Protein AF-A0A7S1SDL9-F1 (afdb_monomer_lite)

InterPro domains:
  IPR036291 NAD(P)-binding domain superfamily [SSF51735] (26-177)

Foldseek 3Di:
DLFAFAQDDNVCSVVHLDDDDPDDLVVLLCVLQVVLLVVQVVQQVVLAAAEDEDEAACLQLVRDSALVRDDFPDPPDDPPGHGDHPTSRSVSRNSSVVSNLVSVCVQCQVPHPDSPPPPPRHGYHYHYDHDDAEGEPVCPVVPPPDGPPDDGNPCPHDYHYVVNVVVVSVVVNVDDPPNDDDPSPD

Structure (mmCIF, N/CA/C/O backbone):
data_AF-A0A7S1SDL9-F1
#
_entry.id   AF-A0A7S1SDL9-F1
#
loop_
_atom_site.group_PDB
_atom_site.id
_atom_site.type_symbol
_atom_site.label_atom_id
_atom_site.label_alt_id
_atom_site.label_comp_id
_atom_site.label_asym_id
_atom_site.label_entity_id
_atom_site.label_seq_id
_atom_site.pdbx_PDB_ins_code
_atom_site.Cartn_x
_atom_site.Cartn_y
_atom_site.Cartn_z
_atom_site.occupancy
_atom_site.B_iso_or_equiv
_atom_site.auth_seq_id
_atom_site.auth_comp_id
_atom_site.auth_asym_id
_atom_site.auth_atom_id
_atom_site.pdbx_PDB_model_num
ATOM 1 N N . SER A 1 1 ? 12.596 7.890 -7.707 1.00 41.75 1 SER A N 1
ATOM 2 C CA . SER A 1 1 ? 13.460 7.109 -8.601 1.00 41.75 1 SER A CA 1
ATOM 3 C C . SER A 1 1 ? 13.458 7.724 -9.996 1.00 41.75 1 SER A C 1
ATOM 5 O O . SER A 1 1 ? 12.383 7.951 -10.527 1.00 41.75 1 SER A O 1
ATOM 7 N N . ALA A 1 2 ? 14.626 7.981 -10.599 1.00 40.72 2 ALA A N 1
ATOM 8 C CA . ALA A 1 2 ? 14.760 8.431 -11.997 1.00 40.72 2 ALA A CA 1
ATOM 9 C C . ALA A 1 2 ? 14.636 7.285 -13.027 1.00 40.72 2 ALA A C 1
ATOM 11 O O . ALA A 1 2 ? 14.875 7.482 -14.215 1.00 40.72 2 ALA A O 1
ATOM 12 N N . PHE A 1 3 ? 14.304 6.074 -12.572 1.00 43.91 3 PHE A N 1
ATOM 13 C CA . PHE A 1 3 ? 14.165 4.901 -13.423 1.00 43.91 3 PHE A CA 1
ATOM 14 C C . PHE A 1 3 ? 12.685 4.651 -13.702 1.00 43.91 3 PHE A C 1
ATOM 16 O O . PHE A 1 3 ? 11.892 4.651 -12.756 1.00 43.91 3 PHE A O 1
ATOM 23 N N . PRO A 1 4 ? 12.290 4.432 -14.968 1.00 48.81 4 PRO A N 1
ATOM 24 C CA . PRO A 1 4 ? 10.910 4.100 -15.280 1.00 48.81 4 PRO A CA 1
ATOM 25 C C . PRO A 1 4 ? 10.552 2.746 -14.646 1.00 48.81 4 PRO A C 1
ATOM 27 O O . PRO A 1 4 ? 11.447 1.985 -14.259 1.00 48.81 4 PRO A O 1
ATOM 30 N N . PRO A 1 5 ? 9.258 2.417 -14.503 1.00 52.16 5 PRO A N 1
ATOM 31 C CA . PRO A 1 5 ? 8.843 1.091 -14.060 1.00 52.16 5 PRO A CA 1
ATOM 32 C C . PRO A 1 5 ? 9.561 -0.019 -14.852 1.00 52.16 5 PRO A C 1
ATOM 34 O O . PRO A 1 5 ? 9.813 0.157 -16.046 1.00 52.16 5 PRO A O 1
ATOM 37 N N . PRO A 1 6 ? 9.894 -1.155 -14.219 1.00 49.78 6 PRO A N 1
ATOM 38 C CA . PRO A 1 6 ? 10.458 -2.326 -14.887 1.00 49.78 6 PRO A CA 1
ATOM 39 C C . PRO A 1 6 ? 9.760 -2.635 -16.202 1.00 49.78 6 PRO A C 1
ATOM 41 O O . PRO A 1 6 ? 8.538 -2.707 -16.245 1.00 49.78 6 PRO A O 1
ATOM 44 N N . GLY A 1 7 ? 10.529 -2.823 -17.272 1.00 49.16 7 GLY A N 1
ATOM 45 C CA . GLY A 1 7 ? 9.994 -3.160 -18.596 1.00 49.16 7 GLY A CA 1
ATOM 46 C C . GLY A 1 7 ? 9.444 -1.997 -19.410 1.00 49.16 7 GLY A C 1
ATOM 47 O O . GLY A 1 7 ? 9.058 -2.209 -20.557 1.00 49.16 7 GLY A O 1
ATOM 48 N N . VAL A 1 8 ? 9.488 -0.779 -18.874 1.00 50.47 8 VAL A N 1
ATOM 49 C CA . VAL A 1 8 ? 9.341 0.453 -19.648 1.00 50.47 8 VAL A CA 1
ATOM 50 C C . VAL A 1 8 ? 10.734 0.919 -20.081 1.00 50.47 8 VAL A C 1
ATOM 52 O O . VAL A 1 8 ? 11.680 0.905 -19.293 1.00 50.47 8 VAL A O 1
ATOM 55 N N . ASP A 1 9 ? 10.881 1.297 -21.351 1.00 51.22 9 ASP A N 1
ATOM 56 C CA . ASP A 1 9 ? 12.149 1.793 -21.892 1.00 51.22 9 ASP A CA 1
ATOM 57 C C . ASP A 1 9 ? 12.617 3.046 -21.111 1.00 51.22 9 ASP A C 1
ATOM 59 O O . ASP A 1 9 ? 11.834 3.981 -20.942 1.00 51.22 9 ASP A O 1
ATOM 63 N N . PRO A 1 10 ? 13.876 3.117 -20.635 1.00 52.56 10 PRO A N 1
ATOM 64 C CA . PRO A 1 10 ? 14.464 4.322 -20.039 1.00 52.56 10 PRO A CA 1
ATOM 65 C C . PRO A 1 10 ? 14.285 5.603 -20.859 1.00 52.56 10 PRO A C 1
ATOM 67 O O . PRO A 1 10 ? 14.156 6.672 -20.270 1.00 52.56 10 PRO A O 1
ATOM 70 N N . ALA A 1 11 ? 14.211 5.529 -22.189 1.00 53.81 11 ALA A N 1
ATOM 71 C CA . ALA A 1 11 ? 13.911 6.677 -23.046 1.00 53.81 11 ALA A CA 1
ATOM 72 C C . ALA A 1 11 ? 12.494 7.245 -22.825 1.00 53.81 11 ALA A C 1
ATOM 74 O O . ALA A 1 11 ? 12.246 8.409 -23.118 1.00 53.81 11 ALA A O 1
ATOM 75 N N . TRP A 1 12 ? 11.578 6.450 -22.268 1.00 50.69 12 TRP A N 1
ATOM 76 C CA . TRP A 1 12 ? 10.222 6.863 -21.901 1.00 50.69 12 TRP A CA 1
ATOM 77 C C . TRP A 1 12 ? 10.176 7.455 -20.491 1.00 50.69 12 TRP A C 1
ATOM 79 O O . TRP A 1 12 ? 9.135 7.940 -20.073 1.00 50.69 12 TRP A O 1
ATOM 89 N N . SER A 1 13 ? 11.277 7.429 -19.731 1.00 47.53 13 SER A N 1
ATOM 90 C CA . SER A 1 13 ? 11.313 7.925 -18.347 1.00 47.53 13 SER A CA 1
ATOM 91 C C . SER A 1 13 ? 11.196 9.448 -18.238 1.00 47.53 13 SER A C 1
ATOM 93 O O . SER A 1 13 ? 10.642 9.943 -17.259 1.00 47.53 13 SER A O 1
ATOM 95 N N . SER A 1 14 ? 11.627 10.197 -19.261 1.00 45.31 14 SER A N 1
ATOM 96 C CA . SER A 1 14 ? 11.378 11.643 -19.366 1.00 45.31 14 SER A CA 1
ATOM 97 C C . SER A 1 14 ? 9.926 11.983 -19.733 1.00 45.31 14 SER A C 1
ATOM 99 O O . SER A 1 14 ? 9.515 13.126 -19.568 1.00 45.31 14 SER A O 1
ATOM 101 N N . GLU A 1 15 ? 9.149 10.995 -20.192 1.00 51.34 15 GLU A N 1
ATOM 102 C CA . GLU A 1 15 ? 7.716 11.070 -20.518 1.00 51.34 15 GLU A CA 1
ATOM 103 C C . GLU A 1 15 ? 6.918 9.994 -19.755 1.00 51.34 15 GLU A C 1
ATOM 105 O O . GLU A 1 15 ? 5.941 9.443 -20.268 1.00 51.34 15 GLU A O 1
ATOM 110 N N . ALA A 1 16 ? 7.375 9.617 -18.554 1.00 49.88 16 ALA A N 1
ATOM 111 C CA . ALA A 1 16 ? 6.903 8.402 -17.900 1.00 49.88 16 ALA A CA 1
ATOM 112 C C . ALA A 1 16 ? 5.376 8.425 -17.720 1.00 49.88 16 ALA A C 1
ATOM 114 O O . ALA A 1 16 ? 4.835 9.312 -17.062 1.00 49.88 16 ALA A O 1
ATOM 115 N N . LEU A 1 17 ? 4.684 7.406 -18.253 1.00 47.09 17 LEU A N 1
ATOM 116 C CA . LEU A 1 17 ? 3.241 7.201 -18.036 1.00 47.09 17 LEU A CA 1
ATOM 117 C C . LEU A 1 17 ? 2.884 7.054 -16.543 1.00 47.09 17 LEU A C 1
ATOM 119 O O . LEU A 1 17 ? 1.721 7.196 -16.166 1.00 47.09 17 LEU A O 1
ATOM 123 N N . ILE A 1 18 ? 3.879 6.737 -15.708 1.00 48.12 18 ILE A N 1
ATOM 124 C CA . ILE A 1 18 ? 3.762 6.440 -14.282 1.00 48.12 18 ILE A CA 1
ATOM 125 C C . ILE A 1 18 ? 4.683 7.406 -13.531 1.00 48.12 18 ILE A C 1
ATOM 127 O O . ILE A 1 18 ? 5.861 7.527 -13.864 1.00 48.12 18 ILE A O 1
ATOM 131 N N . GLY A 1 19 ? 4.139 8.101 -12.528 1.00 50.59 19 GLY A N 1
ATOM 132 C CA . GLY A 1 19 ? 4.857 9.129 -11.773 1.00 50.59 19 GLY A CA 1
ATOM 133 C C . GLY A 1 19 ? 6.158 8.614 -11.151 1.00 50.59 19 GLY A C 1
ATOM 134 O O . GLY A 1 19 ? 6.192 7.541 -10.552 1.00 50.59 19 GLY A O 1
ATOM 135 N N . LEU A 1 20 ? 7.223 9.405 -11.287 1.00 57.59 20 LEU A N 1
ATOM 136 C CA . LEU A 1 20 ? 8.552 9.111 -10.757 1.00 57.59 20 LEU A CA 1
ATOM 137 C C . LEU A 1 20 ? 8.839 9.956 -9.520 1.00 57.59 20 LEU A C 1
ATOM 139 O O . LEU A 1 20 ? 8.662 11.175 -9.539 1.00 57.59 20 LEU A O 1
ATOM 143 N N . GLU A 1 21 ? 9.319 9.324 -8.452 1.00 62.69 21 GLU A N 1
ATOM 144 C CA . GLU A 1 21 ? 9.653 10.044 -7.220 1.00 62.69 21 GLU A CA 1
ATOM 145 C C . GLU A 1 21 ? 10.897 10.918 -7.423 1.00 62.69 21 GLU A C 1
ATOM 147 O O . GLU A 1 21 ? 11.919 10.446 -7.925 1.00 62.69 21 GLU A O 1
ATOM 152 N N . GLN A 1 22 ? 10.829 12.178 -7.001 1.00 64.62 22 GLN A N 1
ATOM 153 C CA . GLN A 1 22 ? 11.887 13.171 -7.237 1.00 64.62 22 GLN A CA 1
ATOM 154 C C . GLN A 1 22 ? 12.762 13.441 -6.001 1.00 64.62 22 GLN A C 1
ATOM 156 O O . GLN A 1 22 ? 13.733 14.187 -6.082 1.00 64.62 22 GLN A O 1
ATOM 161 N N . VAL A 1 23 ? 12.427 12.839 -4.857 1.00 76.75 23 VAL A N 1
ATOM 162 C CA . VAL A 1 23 ? 13.112 13.039 -3.571 1.00 76.75 23 VAL A CA 1
ATOM 163 C C . VAL A 1 23 ? 14.124 11.917 -3.272 1.00 76.75 23 VAL A C 1
ATOM 165 O O . VAL A 1 23 ? 13.939 10.786 -3.736 1.00 76.75 23 VAL A O 1
ATOM 168 N N . PRO A 1 24 ? 15.196 12.185 -2.498 1.00 85.94 24 PRO A N 1
ATOM 169 C CA . PRO A 1 24 ? 16.129 11.161 -2.027 1.00 85.94 24 PRO A CA 1
ATOM 170 C C . PRO A 1 24 ? 15.434 10.038 -1.244 1.00 85.94 24 PRO A C 1
ATOM 172 O O . PRO A 1 24 ? 14.518 10.282 -0.465 1.00 85.94 24 PRO A O 1
ATOM 175 N N . GLY A 1 25 ? 15.915 8.799 -1.384 1.00 84.88 25 GLY A N 1
ATOM 176 C CA . GLY A 1 25 ? 15.231 7.619 -0.836 1.00 84.88 25 GLY A CA 1
ATOM 177 C C . GLY A 1 25 ? 15.003 7.639 0.683 1.00 84.88 25 GLY A C 1
ATOM 178 O O . GLY A 1 25 ? 13.913 7.316 1.146 1.00 84.88 25 GLY A O 1
ATOM 179 N N . LEU A 1 26 ? 15.988 8.068 1.479 1.00 89.94 26 LEU A N 1
ATOM 180 C CA . LEU A 1 26 ? 15.809 8.159 2.936 1.00 89.94 26 LEU A CA 1
ATOM 181 C C . LEU A 1 26 ? 14.815 9.263 3.337 1.00 89.94 26 LEU A C 1
ATOM 183 O O . LEU A 1 26 ? 14.077 9.110 4.310 1.00 89.94 26 LEU A O 1
ATOM 187 N N . GLU A 1 27 ? 14.790 10.364 2.587 1.00 90.44 27 GLU A N 1
ATOM 188 C CA . GLU A 1 27 ? 13.850 11.464 2.803 1.00 90.44 27 GLU A CA 1
ATOM 189 C C . GLU A 1 27 ? 12.424 11.026 2.472 1.00 90.44 27 GLU A C 1
ATOM 191 O O . GLU A 1 27 ? 11.541 11.162 3.315 1.00 90.44 27 GLU A O 1
ATOM 196 N N . LEU A 1 28 ? 12.236 10.371 1.327 1.00 89.31 28 LEU A N 1
ATOM 197 C CA . LEU A 1 28 ? 10.983 9.731 0.940 1.00 89.31 28 LEU A CA 1
ATOM 198 C C . LEU A 1 28 ? 10.473 8.755 2.008 1.00 89.31 28 LEU A C 1
ATOM 200 O O . LEU A 1 28 ? 9.307 8.819 2.396 1.00 89.31 28 LEU A O 1
ATOM 204 N N . LEU A 1 29 ? 11.338 7.850 2.489 1.00 91.50 29 LEU A N 1
ATOM 205 C CA . LEU A 1 29 ? 10.976 6.885 3.530 1.00 91.50 29 LEU A CA 1
ATOM 206 C C . LEU A 1 29 ? 10.459 7.612 4.772 1.00 91.50 29 LEU A C 1
ATOM 208 O O . LEU A 1 29 ? 9.408 7.257 5.304 1.00 91.50 29 LEU A O 1
ATOM 212 N N . ARG A 1 30 ? 11.186 8.644 5.217 1.00 94.50 30 ARG A N 1
ATOM 213 C CA . ARG A 1 30 ? 10.816 9.454 6.379 1.00 94.50 30 ARG A CA 1
ATOM 214 C C . ARG A 1 30 ? 9.461 10.129 6.176 1.00 94.50 30 ARG A C 1
ATOM 216 O O . ARG A 1 30 ? 8.620 10.059 7.067 1.00 94.50 30 ARG A O 1
ATOM 223 N N . GLU A 1 31 ? 9.249 10.783 5.041 1.00 92.94 31 GLU A N 1
ATOM 224 C CA . GLU A 1 31 ? 8.021 11.530 4.755 1.00 92.94 31 GLU A CA 1
ATOM 225 C C . GLU A 1 31 ? 6.802 10.616 4.660 1.00 92.94 31 GLU A C 1
ATOM 227 O O . GLU A 1 31 ? 5.817 10.827 5.375 1.00 92.94 31 GLU A O 1
ATOM 232 N N . ASN A 1 32 ? 6.896 9.560 3.849 1.00 93.19 32 ASN A N 1
ATOM 233 C CA . ASN A 1 32 ? 5.815 8.598 3.672 1.00 93.19 32 ASN A CA 1
ATOM 234 C C . ASN A 1 32 ? 5.449 7.927 4.996 1.00 93.19 32 ASN A C 1
ATOM 236 O O . ASN A 1 32 ? 4.265 7.835 5.333 1.00 93.19 32 ASN A O 1
ATOM 240 N N . LEU A 1 33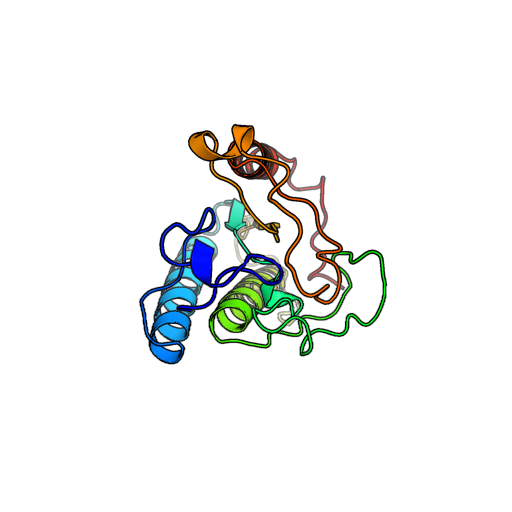 ? 6.450 7.475 5.758 1.00 95.12 33 LEU A N 1
ATOM 241 C CA . LEU A 1 33 ? 6.210 6.747 6.997 1.00 95.12 33 LEU A CA 1
ATOM 242 C C . LEU A 1 33 ? 5.639 7.660 8.085 1.00 95.12 33 LEU A C 1
ATOM 244 O O . LEU A 1 33 ? 4.614 7.332 8.678 1.00 95.12 33 LEU A O 1
ATOM 248 N N . LEU A 1 34 ? 6.251 8.822 8.335 1.00 95.81 34 LEU A N 1
ATOM 249 C CA . LEU A 1 34 ? 5.787 9.720 9.397 1.00 95.81 34 LEU A CA 1
ATOM 250 C C . LEU A 1 34 ? 4.391 10.273 9.111 1.00 95.81 34 LEU A C 1
ATOM 252 O O . LEU A 1 34 ? 3.574 10.336 10.031 1.00 95.81 34 LEU A O 1
ATOM 256 N N . GLY A 1 35 ? 4.104 10.646 7.861 1.00 96.06 35 GLY A N 1
ATOM 257 C CA . GLY A 1 35 ? 2.781 11.123 7.459 1.00 96.06 35 GLY A CA 1
ATOM 258 C C . GLY A 1 35 ? 1.707 10.051 7.646 1.00 96.06 35 GLY A C 1
ATOM 259 O O . GLY A 1 35 ? 0.681 10.304 8.281 1.00 96.06 35 GLY A O 1
ATOM 260 N N . THR A 1 36 ? 1.981 8.834 7.168 1.00 96.75 36 THR A N 1
ATOM 261 C CA . THR A 1 36 ? 1.059 7.693 7.277 1.00 96.75 36 THR A CA 1
ATOM 262 C C . THR A 1 36 ? 0.798 7.322 8.737 1.00 96.75 36 THR A C 1
ATOM 264 O O . THR A 1 36 ? -0.355 7.300 9.171 1.00 96.75 36 THR A O 1
ATOM 267 N N . CYS A 1 37 ? 1.855 7.103 9.526 1.00 96.94 37 CYS A N 1
ATOM 268 C CA . CYS A 1 37 ? 1.720 6.693 10.923 1.00 96.94 37 CYS A CA 1
ATOM 269 C C . CYS A 1 37 ? 1.006 7.756 11.762 1.00 96.94 37 CYS A C 1
ATOM 271 O O . CYS A 1 37 ? 0.166 7.420 12.593 1.00 96.94 37 CYS A O 1
ATOM 273 N N . SER A 1 38 ? 1.286 9.040 11.518 1.00 97.19 38 SER A N 1
ATOM 274 C CA . SER A 1 38 ? 0.645 10.139 12.247 1.00 97.19 38 SER A CA 1
ATOM 275 C C . SER A 1 38 ? -0.864 10.193 11.991 1.00 97.19 38 SER A C 1
ATOM 277 O O . SER A 1 38 ? -1.636 10.366 12.935 1.00 97.19 38 SER A O 1
ATOM 279 N N . LEU A 1 39 ? -1.304 9.999 10.741 1.00 96.12 39 LEU A N 1
ATOM 280 C CA . LEU A 1 39 ? -2.727 9.920 10.402 1.00 96.12 39 LEU A CA 1
ATOM 281 C C . LEU A 1 39 ? -3.390 8.697 11.049 1.00 96.12 39 LEU A C 1
ATOM 283 O O . LEU A 1 39 ? -4.461 8.821 11.643 1.00 96.12 39 LEU A O 1
ATOM 287 N N . PHE A 1 40 ? -2.763 7.524 10.945 1.00 96.00 40 PHE A N 1
ATOM 288 C CA . PHE A 1 40 ? -3.331 6.274 11.453 1.00 96.00 40 PHE A CA 1
ATOM 289 C C . PHE A 1 40 ? -3.459 6.300 12.978 1.00 96.00 40 PHE A C 1
ATOM 291 O O . PHE A 1 40 ? -4.514 5.967 13.512 1.00 96.00 40 PHE A O 1
ATOM 298 N N . GLU A 1 41 ? -2.428 6.780 13.671 1.00 94.62 41 GLU A N 1
ATOM 299 C CA . GLU A 1 41 ? -2.420 6.975 15.122 1.00 94.62 41 GLU A CA 1
ATOM 300 C C . GLU A 1 41 ? -3.497 7.982 15.556 1.00 94.62 41 GLU A C 1
ATOM 302 O O . GLU A 1 41 ? -4.252 7.735 16.500 1.00 94.62 41 GLU A O 1
ATOM 307 N N . ALA A 1 42 ? -3.617 9.115 14.852 1.00 94.12 42 ALA A N 1
ATOM 308 C CA . ALA A 1 42 ? -4.640 10.112 15.148 1.00 94.12 42 ALA A CA 1
ATOM 309 C C . ALA A 1 42 ? -6.056 9.537 15.000 1.00 94.12 42 ALA A C 1
ATOM 311 O O . ALA A 1 42 ? -6.908 9.802 15.847 1.00 94.12 42 ALA A O 1
ATOM 312 N N . LEU A 1 43 ? -6.306 8.727 13.967 1.00 91.38 43 LEU A N 1
ATOM 313 C CA . LEU A 1 43 ? -7.585 8.041 13.773 1.00 91.38 43 LEU A CA 1
ATOM 314 C C . LEU A 1 43 ? -7.827 6.968 14.838 1.00 91.38 43 LEU A C 1
ATOM 316 O O . LEU A 1 43 ? -8.925 6.907 15.391 1.00 91.38 43 LEU A O 1
ATOM 320 N N . ALA A 1 44 ? -6.807 6.187 15.194 1.00 90.31 44 ALA A N 1
ATOM 321 C CA . ALA A 1 44 ? -6.908 5.170 16.236 1.00 90.31 44 ALA A CA 1
ATOM 322 C C . ALA A 1 44 ? -7.329 5.754 17.589 1.00 90.31 44 ALA A C 1
ATOM 324 O O . ALA A 1 44 ? -8.140 5.162 18.300 1.00 90.31 44 ALA A O 1
ATOM 325 N N . ARG A 1 45 ? -6.856 6.960 17.918 1.00 89.06 45 ARG A N 1
ATOM 326 C CA . ARG A 1 45 ? -7.218 7.672 19.154 1.00 89.06 45 ARG A CA 1
ATOM 327 C C . ARG A 1 45 ? -8.660 8.167 19.194 1.00 89.06 45 ARG A C 1
ATOM 329 O O . ARG A 1 45 ? -9.171 8.419 20.282 1.00 89.06 45 ARG A O 1
ATOM 336 N N . ARG A 1 46 ? -9.321 8.334 18.044 1.00 88.69 46 ARG A N 1
ATOM 337 C CA . ARG A 1 46 ? -10.703 8.840 17.995 1.00 88.69 46 ARG A CA 1
ATOM 338 C C . ARG A 1 46 ? -11.713 7.831 18.515 1.00 88.69 46 ARG A C 1
ATOM 340 O O . ARG A 1 46 ? -12.731 8.252 19.056 1.00 88.69 46 ARG A O 1
ATOM 347 N N . ARG A 1 47 ? -11.426 6.533 18.360 1.00 85.75 47 ARG A N 1
ATOM 348 C CA . ARG A 1 47 ? -12.303 5.436 18.800 1.00 85.75 47 ARG A CA 1
ATOM 349 C C . ARG A 1 47 ? -13.743 5.571 18.272 1.00 85.75 47 ARG A C 1
ATOM 351 O O . ARG A 1 47 ? -14.706 5.308 18.988 1.00 85.75 47 ARG A O 1
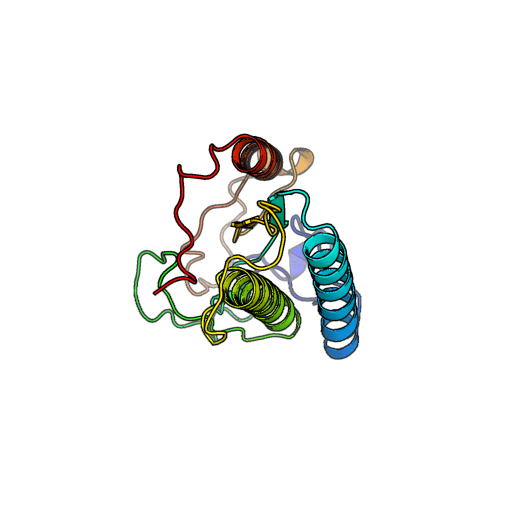ATOM 358 N N . ASP A 1 48 ? -13.881 6.052 17.036 1.00 87.75 48 ASP A N 1
ATOM 359 C CA . ASP A 1 48 ? -15.162 6.314 16.367 1.00 87.75 48 ASP A CA 1
ATOM 360 C C . ASP A 1 48 ? -15.449 5.331 15.220 1.00 87.75 48 ASP A C 1
ATOM 362 O O . ASP A 1 48 ? -16.287 5.613 14.367 1.00 87.75 48 ASP A O 1
ATOM 366 N N . GLY A 1 49 ? -14.752 4.189 15.169 1.00 87.12 49 GLY A N 1
ATOM 367 C CA . GLY A 1 49 ? -15.025 3.144 14.182 1.00 87.12 49 GLY A CA 1
ATOM 368 C C . GLY A 1 49 ? -14.717 3.533 12.729 1.00 87.12 49 GLY A C 1
ATOM 369 O O . GLY A 1 49 ? -15.233 2.912 11.795 1.00 87.12 49 GLY A O 1
ATOM 370 N N . ARG A 1 50 ? -13.870 4.535 12.472 1.00 90.00 50 ARG A N 1
ATOM 371 C CA . ARG A 1 50 ? -13.547 4.928 11.090 1.00 90.00 50 ARG A CA 1
ATOM 372 C C . ARG A 1 50 ? -12.773 3.860 10.324 1.00 90.00 50 ARG A C 1
ATOM 374 O O . ARG A 1 50 ? -11.993 3.096 10.887 1.00 90.00 50 ARG A O 1
ATOM 381 N N . ARG A 1 51 ? -12.981 3.829 9.010 1.00 91.69 51 ARG A N 1
ATOM 382 C CA . ARG A 1 51 ? -12.172 3.039 8.085 1.00 91.69 51 ARG A CA 1
ATOM 383 C C . ARG A 1 51 ? -11.131 3.914 7.403 1.00 91.69 51 ARG A C 1
ATOM 385 O O . ARG A 1 51 ? -11.419 5.048 7.026 1.00 91.69 51 ARG A O 1
ATOM 392 N N . VAL A 1 52 ? -9.953 3.344 7.200 1.00 94.56 52 VAL A N 1
ATOM 393 C CA . VAL A 1 52 ? -8.914 3.872 6.323 1.00 94.56 52 VAL A CA 1
ATOM 394 C C . VAL A 1 52 ? -8.737 2.924 5.148 1.00 94.56 52 VAL A C 1
ATOM 396 O O . VAL A 1 52 ? -8.532 1.728 5.338 1.00 94.56 52 VAL A O 1
ATOM 399 N N . VAL A 1 53 ? -8.784 3.461 3.933 1.00 95.94 53 VAL A N 1
ATOM 400 C CA . VAL A 1 53 ? -8.336 2.747 2.736 1.00 95.94 53 VAL A CA 1
ATOM 401 C C . VAL A 1 53 ? -7.006 3.352 2.329 1.00 95.94 53 VAL A C 1
ATOM 403 O O . VAL A 1 53 ? -6.923 4.551 2.061 1.00 95.94 53 VAL A O 1
ATOM 406 N N . PHE A 1 54 ? -5.958 2.539 2.348 1.00 95.69 54 PHE A N 1
ATOM 407 C CA . PHE A 1 54 ? -4.594 2.980 2.110 1.00 95.69 54 PHE A CA 1
ATOM 408 C C . PHE A 1 54 ? -4.092 2.467 0.765 1.00 95.69 54 PHE A C 1
ATOM 410 O O . PHE A 1 54 ? -4.098 1.262 0.495 1.00 95.69 54 PHE A O 1
ATOM 417 N N . SER A 1 55 ? -3.609 3.394 -0.063 1.00 93.56 55 SER A N 1
ATOM 418 C CA . SER A 1 55 ? -2.890 3.071 -1.292 1.00 93.56 55 SER A CA 1
ATOM 419 C C . SER A 1 55 ? -1.492 2.571 -0.931 1.00 93.56 55 SER A C 1
ATOM 421 O O . SER A 1 55 ? -0.533 3.347 -0.806 1.00 93.56 55 SER A O 1
ATOM 423 N N . SER A 1 56 ? -1.391 1.263 -0.730 1.00 93.25 56 SER A N 1
ATOM 424 C CA . SER A 1 56 ? -0.113 0.576 -0.660 1.00 93.25 56 SER A CA 1
ATOM 425 C C . SER A 1 56 ? 0.449 0.370 -2.070 1.00 93.25 56 SER A C 1
ATOM 427 O O . SER A 1 56 ? 0.037 1.022 -3.032 1.00 93.25 56 SER A O 1
ATOM 429 N N . SER A 1 57 ? 1.453 -0.484 -2.199 1.00 90.12 57 SER A N 1
ATOM 430 C CA . SER A 1 57 ? 2.158 -0.688 -3.447 1.00 90.12 57 SER A CA 1
ATOM 431 C C . SER A 1 57 ? 2.657 -2.107 -3.575 1.00 90.12 57 SER A C 1
ATOM 433 O O . SER A 1 57 ? 3.069 -2.739 -2.604 1.00 90.12 57 SER A O 1
ATOM 435 N N . LEU A 1 58 ? 2.731 -2.559 -4.817 1.00 87.62 58 LEU A N 1
ATOM 436 C CA . LEU A 1 58 ? 3.435 -3.776 -5.165 1.00 87.62 58 LEU A CA 1
ATOM 437 C C . LEU A 1 58 ? 4.912 -3.785 -4.768 1.00 87.62 58 LEU A C 1
ATOM 439 O O . LEU A 1 58 ? 5.493 -4.842 -4.530 1.00 87.62 58 LEU A O 1
ATOM 443 N N . PHE A 1 59 ? 5.513 -2.606 -4.644 1.00 88.38 59 PHE A N 1
ATOM 444 C CA . PHE A 1 59 ? 6.882 -2.466 -4.169 1.00 88.38 59 PHE A CA 1
ATOM 445 C C . PHE A 1 59 ? 7.059 -2.989 -2.732 1.00 88.38 59 PHE A C 1
ATOM 447 O O . PHE A 1 59 ? 8.150 -3.424 -2.374 1.00 88.38 59 PHE A O 1
ATOM 454 N N . ALA A 1 60 ? 5.990 -3.045 -1.924 1.00 90.50 60 ALA A N 1
ATOM 455 C CA . ALA A 1 60 ? 6.020 -3.705 -0.614 1.00 90.50 60 ALA A CA 1
ATOM 456 C C . ALA A 1 60 ? 6.269 -5.224 -0.726 1.00 90.50 60 ALA A C 1
ATOM 458 O O . ALA A 1 60 ? 6.857 -5.832 0.165 1.00 90.50 60 ALA A O 1
ATOM 459 N N . MET A 1 61 ? 5.876 -5.833 -1.848 1.00 87.00 61 MET A N 1
ATOM 460 C CA . MET A 1 61 ? 5.998 -7.270 -2.126 1.00 87.00 61 MET A CA 1
ATOM 461 C C . MET A 1 61 ? 7.310 -7.636 -2.829 1.00 87.00 61 MET A C 1
ATOM 463 O O . MET A 1 61 ? 7.528 -8.800 -3.151 1.00 87.00 61 MET A O 1
ATOM 467 N N . GLY A 1 62 ? 8.177 -6.647 -3.063 1.00 82.50 62 GLY A N 1
ATOM 468 C CA . GLY A 1 62 ? 9.489 -6.813 -3.684 1.00 82.50 62 GLY A CA 1
ATOM 469 C C . GLY A 1 62 ? 9.573 -6.467 -5.156 1.00 82.50 62 GLY A C 1
ATOM 470 O O . GLY A 1 62 ? 10.647 -6.584 -5.740 1.00 82.50 62 GLY A O 1
ATOM 471 N N . TYR A 1 63 ? 8.494 -5.956 -5.749 1.00 80.75 63 TYR A N 1
ATOM 472 C CA . TYR A 1 63 ? 8.625 -5.286 -7.035 1.00 80.75 63 TYR A CA 1
ATOM 473 C C . TYR A 1 63 ? 9.617 -4.120 -6.920 1.00 80.75 63 TYR A C 1
ATOM 475 O O . TYR A 1 63 ? 9.593 -3.367 -5.948 1.00 80.75 63 TYR A O 1
ATOM 483 N N . CYS A 1 64 ? 10.499 -3.972 -7.902 1.00 75.62 64 CYS A N 1
ATOM 484 C CA . CYS A 1 64 ? 11.472 -2.888 -7.939 1.00 75.62 64 CYS A CA 1
ATOM 485 C C . CYS A 1 64 ? 11.894 -2.611 -9.375 1.00 75.62 64 CYS A C 1
ATOM 487 O O . CYS A 1 64 ? 11.732 -3.477 -10.228 1.00 75.62 64 CYS A O 1
ATOM 489 N N . HIS A 1 65 ? 12.471 -1.433 -9.620 1.00 70.94 65 HIS A N 1
ATOM 490 C CA . HIS A 1 65 ? 12.878 -0.973 -10.952 1.00 70.94 65 HIS A CA 1
ATOM 491 C C . HIS A 1 65 ? 13.920 -1.851 -11.660 1.00 70.94 65 HIS A C 1
ATOM 493 O O . HIS A 1 65 ? 14.011 -1.803 -12.886 1.00 70.94 65 HIS A O 1
ATOM 499 N N . ASP A 1 66 ? 14.662 -2.671 -10.914 1.00 71.44 66 ASP A N 1
ATOM 500 C CA . ASP A 1 66 ? 15.543 -3.686 -11.475 1.00 71.44 66 ASP A CA 1
ATOM 501 C C . ASP A 1 66 ? 14.776 -5.012 -11.664 1.00 71.44 66 ASP A C 1
ATOM 503 O O . ASP A 1 66 ? 14.539 -5.742 -10.698 1.00 71.44 66 ASP A O 1
ATOM 507 N N . PRO A 1 67 ? 14.410 -5.382 -12.904 1.00 65.62 67 PRO A N 1
ATOM 508 C CA . PRO A 1 67 ? 13.680 -6.619 -13.161 1.00 65.62 67 PRO A CA 1
ATOM 509 C C . PRO A 1 67 ? 14.482 -7.877 -12.805 1.00 65.62 67 PRO A C 1
ATOM 511 O O . PRO A 1 67 ? 13.887 -8.942 -12.658 1.00 65.62 67 PRO A O 1
ATOM 514 N N . SER A 1 68 ? 15.811 -7.789 -12.684 1.00 70.31 68 SER A N 1
ATOM 515 C CA .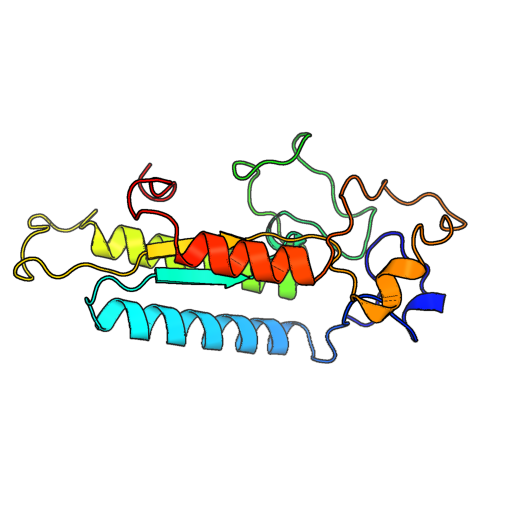 SER A 1 68 ? 16.656 -8.917 -12.282 1.00 70.31 68 SER A CA 1
ATOM 516 C C . SER A 1 68 ? 16.726 -9.113 -10.766 1.00 70.31 68 SER A C 1
ATOM 518 O O . SER A 1 68 ? 17.105 -10.191 -10.312 1.00 70.31 68 SER A O 1
ATOM 520 N N . ALA A 1 69 ? 16.330 -8.105 -9.984 1.00 71.69 69 ALA A N 1
ATOM 521 C CA . ALA A 1 69 ? 16.418 -8.141 -8.529 1.00 71.69 69 ALA A CA 1
ATOM 522 C C . ALA A 1 69 ? 15.198 -8.800 -7.861 1.00 71.69 69 ALA A C 1
ATOM 524 O O . ALA A 1 69 ? 15.320 -9.315 -6.749 1.00 71.69 69 ALA A O 1
ATOM 525 N N . PHE A 1 70 ? 14.035 -8.830 -8.524 1.00 77.62 70 PHE A N 1
ATOM 526 C CA . PHE A 1 70 ? 12.829 -9.450 -7.970 1.00 77.62 70 PHE A CA 1
ATOM 527 C C . PHE A 1 70 ? 12.651 -10.905 -8.423 1.00 77.62 70 PHE A C 1
ATOM 529 O O . PHE A 1 70 ? 12.405 -11.183 -9.597 1.00 77.62 70 PHE A O 1
ATOM 536 N N . ALA A 1 71 ? 12.691 -11.829 -7.462 1.00 80.06 71 ALA A N 1
ATOM 537 C CA . ALA A 1 71 ? 12.327 -13.230 -7.642 1.00 80.06 71 ALA A CA 1
ATOM 538 C C . ALA A 1 71 ? 11.202 -13.594 -6.650 1.00 80.06 71 ALA A C 1
ATOM 540 O O . ALA A 1 71 ? 11.489 -13.780 -5.462 1.00 80.06 71 ALA A O 1
ATOM 541 N N . PRO A 1 72 ? 9.927 -13.668 -7.089 1.00 81.38 72 PRO A N 1
ATOM 542 C CA . PRO A 1 72 ? 8.826 -14.014 -6.196 1.00 81.38 72 PRO A CA 1
ATOM 543 C C . PRO A 1 72 ? 8.966 -15.446 -5.685 1.00 81.38 72 PRO A C 1
ATOM 545 O O . PRO A 1 72 ? 9.479 -16.323 -6.382 1.00 81.38 72 PRO A O 1
ATOM 548 N N . ARG A 1 73 ? 8.457 -15.708 -4.477 1.00 86.00 73 ARG A N 1
ATOM 549 C CA . ARG A 1 73 ? 8.475 -17.066 -3.908 1.00 86.00 73 ARG A CA 1
ATOM 550 C C . ARG A 1 73 ? 7.537 -18.023 -4.641 1.00 86.00 73 ARG A C 1
ATOM 552 O O . ARG A 1 73 ? 7.810 -19.220 -4.678 1.00 86.00 73 ARG A O 1
ATOM 559 N N . TYR A 1 74 ? 6.438 -17.508 -5.190 1.00 86.56 74 TYR A N 1
ATOM 560 C CA . TYR A 1 74 ? 5.456 -18.265 -5.961 1.00 86.56 74 TYR A CA 1
ATOM 561 C C . TYR A 1 74 ? 4.625 -17.348 -6.865 1.00 86.56 74 TYR A C 1
ATOM 563 O O . TYR A 1 74 ? 4.678 -16.123 -6.751 1.00 86.56 74 TYR A O 1
ATOM 571 N N . LEU A 1 75 ? 3.874 -17.971 -7.776 1.00 84.56 75 LEU A N 1
ATOM 572 C CA . LEU A 1 75 ? 2.931 -17.326 -8.684 1.00 84.56 75 LEU A CA 1
ATOM 573 C C . LEU A 1 75 ? 1.620 -18.1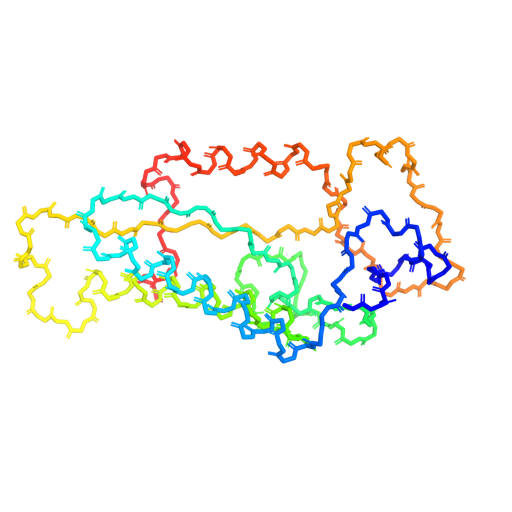39 -8.749 1.00 84.56 75 LEU A C 1
ATOM 575 O O . LEU A 1 75 ? 1.690 -19.369 -8.663 1.00 84.56 75 LEU A O 1
ATOM 579 N N . PRO A 1 76 ? 0.458 -17.496 -8.982 1.00 84.00 76 PRO A N 1
ATOM 580 C CA . PRO A 1 76 ? 0.261 -16.043 -8.990 1.00 84.00 76 PRO A CA 1
ATOM 581 C C . PRO A 1 76 ? 0.532 -15.434 -7.607 1.00 84.00 76 PRO A C 1
ATOM 583 O O . PRO A 1 76 ? 0.519 -16.142 -6.605 1.00 84.00 76 PRO A O 1
ATOM 586 N N . LEU A 1 77 ? 0.834 -14.137 -7.566 1.00 82.88 77 LEU A N 1
ATOM 587 C CA . LEU A 1 77 ? 1.046 -13.440 -6.300 1.00 82.88 77 LEU A CA 1
ATOM 588 C C . LEU A 1 77 ? -0.302 -13.092 -5.682 1.00 82.88 77 LEU A C 1
ATOM 590 O O . LEU A 1 77 ? -1.159 -12.517 -6.349 1.00 82.88 77 LEU A O 1
ATOM 594 N N . ASP A 1 78 ? -0.456 -13.447 -4.416 1.00 87.06 78 ASP A N 1
ATOM 595 C CA . ASP A 1 78 ? -1.614 -13.141 -3.584 1.00 87.06 78 ASP A CA 1
ATOM 596 C C . ASP A 1 78 ? -1.169 -12.350 -2.341 1.00 87.06 78 ASP A C 1
ATOM 598 O O . ASP A 1 78 ? 0.003 -11.975 -2.197 1.00 87.06 78 ASP A O 1
ATOM 602 N N . GLU A 1 79 ? -2.109 -12.038 -1.447 1.00 87.00 79 GLU A N 1
ATOM 603 C CA . GLU A 1 79 ? -1.804 -11.231 -0.266 1.00 87.00 79 GLU A CA 1
ATOM 604 C C . GLU A 1 79 ? -0.940 -11.952 0.778 1.00 87.00 79 GLU A C 1
ATOM 606 O O . GLU A 1 79 ? -0.361 -11.261 1.620 1.00 87.00 79 GLU A O 1
ATOM 611 N N . ASP A 1 80 ? -0.816 -13.284 0.705 1.00 87.81 80 ASP A N 1
ATOM 612 C CA . ASP A 1 80 ? -0.040 -14.104 1.647 1.00 87.81 80 ASP A CA 1
ATOM 613 C C . ASP A 1 80 ? 1.453 -14.147 1.295 1.00 87.81 80 ASP A C 1
ATOM 615 O O . ASP A 1 80 ? 2.282 -14.632 2.077 1.00 87.81 80 ASP A O 1
ATOM 619 N N . HIS A 1 81 ? 1.833 -13.603 0.135 1.00 87.81 81 HIS A N 1
ATOM 620 C CA . HIS A 1 81 ? 3.235 -13.519 -0.223 1.00 87.81 81 HIS A CA 1
ATOM 621 C C . HIS A 1 81 ? 3.945 -12.572 0.762 1.00 87.81 81 HIS A C 1
ATOM 623 O O . HIS A 1 81 ? 3.438 -11.497 1.088 1.00 87.81 81 HIS A O 1
ATOM 629 N N . PRO A 1 82 ? 5.132 -12.935 1.272 1.00 88.19 82 PRO A N 1
ATOM 630 C CA . PRO A 1 82 ? 5.794 -12.126 2.282 1.00 88.19 82 PRO A CA 1
ATOM 631 C C . PRO A 1 82 ? 6.183 -10.749 1.724 1.00 88.19 82 PRO A C 1
ATOM 633 O O . PRO A 1 82 ? 6.593 -10.658 0.559 1.00 88.19 82 PRO A O 1
ATOM 636 N N . PRO A 1 83 ? 6.136 -9.689 2.552 1.00 89.88 83 PRO A N 1
ATOM 637 C CA . PRO A 1 83 ? 6.747 -8.416 2.204 1.00 89.88 83 PRO A CA 1
ATOM 638 C C . PRO A 1 83 ? 8.240 -8.611 1.913 1.00 89.88 83 PRO A C 1
ATOM 640 O O . PRO A 1 83 ? 8.958 -9.236 2.697 1.00 89.88 83 PRO A O 1
ATOM 643 N N . LEU A 1 84 ? 8.712 -8.093 0.780 1.00 89.94 84 LEU A N 1
ATOM 644 C CA . LEU A 1 84 ? 10.108 -8.203 0.336 1.00 89.94 84 LEU A CA 1
ATOM 645 C C . LEU A 1 84 ? 10.617 -6.886 -0.276 1.00 89.94 84 LEU A C 1
ATOM 647 O O . LEU A 1 84 ? 11.200 -6.919 -1.355 1.00 89.94 84 LEU A O 1
ATOM 651 N N . PRO A 1 85 ? 10.401 -5.718 0.357 1.00 90.62 85 PRO A N 1
ATOM 652 C CA . PRO A 1 85 ? 10.744 -4.437 -0.250 1.00 90.62 85 PRO A CA 1
ATOM 653 C C . PRO A 1 85 ? 12.236 -4.347 -0.595 1.00 90.62 85 PRO A C 1
ATOM 655 O O . PRO A 1 85 ? 13.095 -4.651 0.233 1.00 90.62 85 PRO A O 1
ATOM 658 N N . LEU A 1 86 ? 12.535 -3.898 -1.816 1.00 88.38 86 LEU A N 1
ATOM 659 C CA . LEU A 1 86 ? 13.907 -3.762 -2.329 1.00 88.38 86 LEU A CA 1
ATOM 660 C C . LEU A 1 86 ? 14.369 -2.301 -2.437 1.00 88.38 86 LEU A C 1
ATOM 662 O O . LEU A 1 86 ? 15.529 -2.041 -2.751 1.00 88.38 86 LEU A O 1
ATOM 666 N N . ASP A 1 87 ? 13.481 -1.344 -2.168 1.00 86.88 87 ASP A N 1
ATOM 667 C CA . ASP A 1 87 ? 13.786 0.083 -2.149 1.00 86.88 87 ASP A CA 1
ATOM 668 C C . ASP A 1 87 ? 13.082 0.817 -0.995 1.00 86.88 87 ASP A C 1
ATOM 670 O O . ASP A 1 87 ? 12.262 0.263 -0.257 1.00 86.88 87 ASP A O 1
ATOM 674 N N . TYR A 1 88 ? 13.438 2.091 -0.815 1.00 91.00 88 TYR A N 1
ATOM 675 C CA . TYR A 1 88 ? 12.901 2.939 0.250 1.00 91.00 88 TYR A CA 1
ATOM 676 C C . TYR A 1 88 ? 11.390 3.179 0.125 1.00 91.00 88 TYR A C 1
ATOM 678 O O . TYR A 1 88 ? 10.701 3.285 1.141 1.00 91.00 88 TYR A O 1
ATOM 686 N N . TYR A 1 89 ? 10.870 3.249 -1.102 1.00 90.19 89 TYR A N 1
ATOM 687 C CA . TYR A 1 89 ? 9.448 3.442 -1.356 1.00 90.19 89 TYR A CA 1
ATOM 688 C C . TYR A 1 89 ? 8.639 2.222 -0.916 1.00 90.19 89 TYR A C 1
ATOM 690 O O . TYR A 1 89 ? 7.745 2.346 -0.075 1.00 90.19 89 TYR A O 1
ATOM 698 N N . GLY A 1 90 ? 8.990 1.041 -1.425 1.00 91.00 90 GLY A N 1
ATOM 699 C CA . GLY A 1 90 ? 8.390 -0.232 -1.055 1.00 91.00 90 GLY A CA 1
ATOM 700 C C . GLY A 1 90 ? 8.485 -0.486 0.440 1.00 91.00 90 GLY A C 1
ATOM 701 O O . GLY A 1 90 ? 7.490 -0.873 1.054 1.00 91.00 90 GLY A O 1
ATOM 702 N N . LEU A 1 91 ? 9.636 -0.173 1.048 1.00 93.94 91 LEU A N 1
ATOM 703 C CA . LEU A 1 91 ? 9.822 -0.280 2.493 1.00 93.94 91 LEU A CA 1
ATOM 704 C C . LEU A 1 91 ? 8.855 0.636 3.252 1.00 93.94 91 LEU A C 1
ATOM 706 O O . LEU A 1 91 ? 8.214 0.189 4.199 1.00 93.94 91 LEU A O 1
ATOM 710 N N . SER A 1 92 ? 8.687 1.887 2.811 1.00 95.25 92 SER A N 1
ATOM 711 C CA . SER A 1 92 ? 7.747 2.823 3.443 1.00 95.25 92 SER A CA 1
ATOM 712 C C . SER A 1 92 ? 6.300 2.322 3.401 1.00 95.25 92 SER A C 1
ATOM 714 O O . SER A 1 92 ? 5.557 2.498 4.368 1.00 95.25 92 SER A O 1
ATOM 716 N N . LYS A 1 93 ? 5.903 1.658 2.307 1.00 95.19 93 LYS A N 1
ATOM 717 C CA . LYS A 1 93 ? 4.564 1.080 2.149 1.00 95.19 93 LYS A CA 1
ATOM 718 C C . LYS A 1 93 ? 4.372 -0.151 3.029 1.00 95.19 93 LYS A C 1
ATOM 720 O O . LYS A 1 93 ? 3.389 -0.190 3.762 1.00 95.19 93 LYS A O 1
ATOM 725 N N . ALA A 1 94 ? 5.332 -1.078 3.032 1.00 95.44 94 ALA A N 1
ATOM 726 C CA . ALA A 1 94 ? 5.309 -2.257 3.899 1.00 95.44 94 ALA A CA 1
ATOM 727 C C . ALA A 1 94 ? 5.217 -1.869 5.386 1.00 95.44 94 ALA A C 1
ATOM 729 O O . ALA A 1 94 ? 4.341 -2.344 6.102 1.00 95.44 94 ALA A O 1
ATOM 730 N N . MET A 1 95 ? 6.042 -0.915 5.832 1.00 96.75 95 MET A N 1
ATOM 731 C CA . MET A 1 95 ? 6.002 -0.421 7.212 1.00 96.75 95 MET A CA 1
ATOM 732 C C . MET A 1 95 ? 4.670 0.262 7.564 1.00 96.75 95 MET A C 1
ATOM 734 O O . MET A 1 95 ? 4.220 0.173 8.705 1.00 96.75 95 MET A O 1
ATOM 738 N N . GLY A 1 96 ? 4.026 0.938 6.607 1.00 96.62 96 GLY A N 1
ATOM 739 C CA . GLY A 1 96 ? 2.691 1.513 6.796 1.00 96.62 96 GLY A CA 1
ATOM 740 C C . GLY A 1 96 ? 1.605 0.449 6.999 1.00 96.62 96 GLY A C 1
ATOM 741 O O . GLY A 1 96 ? 0.741 0.617 7.863 1.00 96.62 96 GLY A O 1
ATOM 742 N N . GLU A 1 97 ? 1.669 -0.658 6.253 1.00 95.56 97 GLU A N 1
ATOM 743 C CA . GLU A 1 97 ? 0.778 -1.810 6.446 1.00 95.56 97 GLU A CA 1
ATOM 744 C C . GLU A 1 97 ? 0.988 -2.458 7.824 1.00 95.56 97 GLU A C 1
ATOM 746 O O . GLU A 1 97 ? 0.023 -2.668 8.563 1.00 95.56 97 GLU A O 1
ATOM 751 N N . ASP A 1 98 ? 2.246 -2.689 8.212 1.00 95.19 98 ASP A N 1
ATOM 752 C CA . ASP A 1 98 ? 2.601 -3.258 9.517 1.00 95.19 98 ASP A CA 1
ATOM 753 C C . ASP A 1 98 ? 2.127 -2.378 10.677 1.00 95.19 98 ASP A C 1
ATOM 755 O O . ASP A 1 98 ? 1.625 -2.883 11.689 1.00 95.19 98 ASP A O 1
ATOM 759 N N . PHE A 1 99 ? 2.250 -1.055 10.534 1.00 96.25 99 PHE A N 1
ATOM 760 C CA . PHE A 1 99 ? 1.802 -0.098 11.541 1.00 96.25 99 PHE A CA 1
ATOM 761 C C . PHE A 1 99 ? 0.284 -0.152 11.740 1.00 96.25 99 PHE A C 1
ATOM 763 O O . PHE A 1 99 ? -0.195 -0.181 12.873 1.00 96.25 99 PHE A O 1
ATOM 770 N N . ALA A 1 100 ? -0.489 -0.232 10.658 1.00 94.38 100 ALA A N 1
ATOM 771 C CA . ALA A 1 100 ? -1.932 -0.426 10.753 1.00 94.38 100 ALA A CA 1
ATOM 772 C C . ALA A 1 100 ? -2.296 -1.767 11.407 1.00 94.38 100 ALA A C 1
ATOM 774 O O . ALA A 1 100 ? -3.143 -1.800 12.300 1.00 94.38 100 ALA A O 1
ATOM 775 N N . GLY A 1 101 ? -1.624 -2.859 11.026 1.00 92.12 101 GLY A N 1
ATOM 776 C CA . GLY A 1 101 ? -1.823 -4.167 11.654 1.00 92.12 101 GLY A CA 1
ATOM 777 C C . GLY A 1 101 ? -1.512 -4.148 13.153 1.00 92.12 101 GLY A C 1
ATOM 778 O O . GLY A 1 101 ? -2.252 -4.716 13.955 1.00 92.12 101 GLY A O 1
ATOM 779 N N . MET A 1 102 ? -0.458 -3.435 13.559 1.00 92.62 102 MET A N 1
ATOM 780 C CA . MET A 1 102 ? -0.143 -3.194 14.968 1.00 92.62 102 MET A CA 1
ATOM 781 C C . MET A 1 102 ? -1.277 -2.449 15.684 1.00 92.62 102 MET A C 1
ATOM 783 O O . MET A 1 102 ? -1.656 -2.865 16.777 1.00 92.62 102 MET A O 1
ATOM 787 N N . LEU A 1 103 ? -1.835 -1.389 15.089 1.00 91.12 103 LEU A N 1
ATOM 788 C CA . LEU A 1 103 ? -2.949 -0.640 15.683 1.00 91.12 103 LEU A CA 1
ATOM 789 C C . LEU A 1 103 ? -4.202 -1.504 15.860 1.00 91.12 103 LEU A C 1
ATOM 791 O O . LEU A 1 103 ? -4.842 -1.419 16.905 1.00 91.12 103 LEU A O 1
ATOM 795 N N . VAL A 1 104 ? -4.522 -2.363 14.888 1.00 88.25 104 VAL A N 1
ATOM 796 C CA . VAL A 1 104 ? -5.648 -3.308 14.990 1.00 88.25 104 VAL A CA 1
ATOM 797 C C . VAL A 1 104 ? -5.425 -4.308 16.127 1.00 88.25 104 VAL A C 1
ATOM 799 O O . VAL A 1 104 ? -6.307 -4.487 16.961 1.00 88.25 104 VAL A O 1
ATOM 802 N N . ARG A 1 105 ? -4.228 -4.904 16.234 1.00 87.19 105 ARG A N 1
ATOM 803 C CA . ARG A 1 105 ? -3.892 -5.814 17.348 1.00 87.19 105 ARG A CA 1
ATOM 804 C C . ARG A 1 105 ? -3.922 -5.120 18.711 1.00 87.19 105 ARG A C 1
ATOM 806 O O . ARG A 1 105 ? -4.343 -5.708 19.704 1.00 87.19 105 ARG A O 1
ATOM 813 N N . ALA A 1 106 ? -3.465 -3.870 18.769 1.00 83.62 106 ALA A N 1
ATOM 814 C CA . ALA A 1 106 ? -3.515 -3.068 19.986 1.00 83.62 106 ALA A CA 1
ATOM 815 C C . ALA A 1 106 ? -4.961 -2.740 20.396 1.00 83.62 106 ALA A C 1
ATOM 817 O O . ALA A 1 106 ? -5.247 -2.630 21.590 1.00 83.62 106 ALA A O 1
ATOM 818 N N . ASP A 1 107 ? -5.866 -2.599 19.423 1.00 79.69 107 ASP A N 1
ATOM 819 C CA . ASP A 1 107 ? -7.289 -2.362 19.659 1.00 79.69 107 ASP A CA 1
ATOM 820 C C . ASP A 1 107 ? -8.036 -3.617 20.123 1.00 79.69 107 ASP A C 1
ATOM 822 O O . ASP A 1 107 ? -8.806 -3.540 21.080 1.00 79.69 107 ASP A O 1
ATOM 826 N N . SER A 1 108 ? -7.749 -4.779 19.523 1.00 72.38 108 SER A N 1
ATOM 827 C CA . SER A 1 108 ? -8.397 -6.060 19.852 1.00 72.38 108 SER A CA 1
ATOM 828 C C . SER A 1 108 ? -8.047 -6.604 21.244 1.00 72.38 108 SER A C 1
ATOM 830 O O . SER A 1 108 ? -8.642 -7.574 21.712 1.00 72.38 108 SER A O 1
ATOM 832 N N . GLY A 1 109 ? -7.101 -5.975 21.947 1.00 61.72 109 GLY A N 1
ATOM 833 C CA . GLY A 1 109 ? -6.743 -6.338 23.315 1.00 61.72 109 GLY A CA 1
ATOM 834 C C . GLY A 1 109 ? -5.880 -7.597 23.428 1.00 61.72 109 GLY A C 1
ATOM 835 O O . GLY A 1 109 ? -5.707 -8.095 24.543 1.00 61.72 109 GLY A O 1
ATOM 836 N N . LEU A 1 110 ? -5.286 -8.078 22.324 1.00 52.94 110 LEU A N 1
ATOM 837 C CA . LEU A 1 110 ? -4.212 -9.076 22.351 1.00 52.94 110 LEU A CA 1
ATOM 838 C C . LEU A 1 110 ? -3.044 -8.529 23.201 1.00 52.94 110 LEU A C 1
ATOM 840 O O . LEU A 1 110 ? -2.214 -7.754 22.735 1.00 52.94 110 LEU A O 1
ATOM 844 N N . GLY A 1 111 ? -3.023 -8.886 24.490 1.00 46.88 111 GLY A N 1
ATOM 845 C CA . GLY A 1 111 ? -2.028 -8.437 25.473 1.00 46.88 111 GLY A CA 1
ATOM 846 C C . GLY A 1 111 ? -2.577 -7.677 26.689 1.00 46.88 111 GLY A C 1
ATOM 847 O O . GLY A 1 111 ? -1.805 -7.343 27.587 1.00 46.88 111 GLY A O 1
ATOM 848 N N . ARG A 1 112 ? -3.887 -7.413 26.778 1.00 46.41 112 ARG A N 1
ATOM 849 C CA . ARG A 1 112 ? -4.517 -6.864 27.991 1.00 46.41 112 ARG A CA 1
ATOM 850 C C . ARG A 1 112 ? -5.711 -7.721 28.386 1.00 46.41 112 ARG A C 1
ATOM 852 O O . ARG A 1 112 ? -6.751 -7.665 27.738 1.00 46.41 112 ARG A O 1
ATOM 859 N N . GLU A 1 113 ? -5.588 -8.458 29.490 1.00 41.12 113 GLU A N 1
ATOM 860 C CA . GLU A 1 113 ? -6.753 -8.985 30.206 1.00 41.12 113 GLU A CA 1
ATOM 861 C C . GLU A 1 113 ? -7.730 -7.820 30.468 1.00 41.12 113 GLU A C 1
ATOM 863 O O . GLU A 1 113 ? -7.438 -6.899 31.237 1.00 41.12 113 GLU A O 1
ATOM 868 N N . GLY A 1 114 ? -8.861 -7.807 29.754 1.00 44.53 114 GLY A N 1
ATOM 869 C CA . GLY A 1 114 ? -9.880 -6.755 29.844 1.00 44.53 114 GLY A CA 1
ATOM 870 C C . GLY A 1 114 ? -10.075 -5.920 28.574 1.00 44.53 114 GLY A C 1
ATOM 871 O O . GLY A 1 114 ? -10.079 -4.689 28.642 1.00 44.53 114 GLY A O 1
ATOM 872 N N . ALA A 1 115 ? -10.309 -6.567 27.431 1.00 47.38 115 ALA A N 1
ATOM 873 C CA . ALA A 1 115 ? -10.714 -5.942 26.167 1.00 47.38 115 ALA A CA 1
ATOM 874 C C . ALA A 1 115 ? -12.184 -5.451 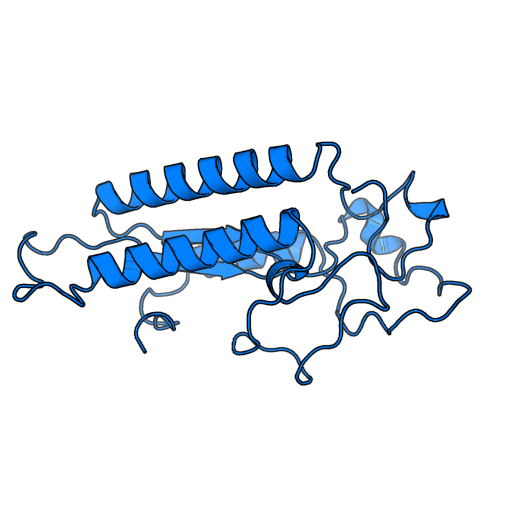26.173 1.00 47.38 115 ALA A C 1
ATOM 876 O O . ALA A 1 115 ? -12.934 -5.717 25.251 1.00 47.38 115 ALA A O 1
ATOM 877 N N . HIS A 1 116 ? -12.617 -4.748 27.227 1.00 47.00 116 HIS A N 1
ATOM 878 C CA . HIS A 1 116 ? -13.921 -4.061 27.297 1.00 47.00 116 HIS A CA 1
ATOM 879 C C . HIS A 1 116 ? -13.872 -2.839 28.237 1.00 47.00 116 HIS A C 1
ATOM 881 O O . HIS A 1 116 ? -14.800 -2.580 28.999 1.00 47.00 116 HIS A O 1
ATOM 887 N N . ARG A 1 117 ? -12.770 -2.074 28.243 1.00 52.31 117 ARG A N 1
ATOM 888 C CA . ARG A 1 117 ? -12.629 -0.902 29.135 1.00 52.31 117 ARG A CA 1
ATOM 889 C C . ARG A 1 117 ? -13.234 0.403 28.606 1.00 52.31 117 ARG A C 1
ATOM 891 O O . ARG A 1 117 ? -13.338 1.344 29.382 1.00 52.31 117 ARG A O 1
ATOM 898 N N . ASP A 1 118 ? -13.650 0.469 27.340 1.00 54.97 118 ASP A N 1
ATOM 899 C CA . ASP A 1 118 ? -13.993 1.743 26.678 1.00 54.97 118 ASP A CA 1
ATOM 900 C C . ASP A 1 118 ? -15.480 1.877 26.286 1.00 54.97 118 ASP A C 1
ATOM 902 O O . ASP A 1 118 ? -15.830 2.585 25.346 1.00 54.97 118 ASP A O 1
ATOM 906 N N . GLY A 1 119 ? -16.381 1.174 26.985 1.00 57.62 119 GLY A N 1
ATOM 907 C CA . GLY A 1 119 ? -17.828 1.422 26.889 1.00 57.62 119 GLY A CA 1
ATOM 908 C C . GLY A 1 119 ? -18.455 1.216 25.501 1.00 57.62 119 GLY A C 1
ATOM 909 O O . GLY A 1 119 ? -19.423 1.897 25.179 1.00 57.62 119 GLY A O 1
ATOM 910 N N . GLY A 1 120 ? -17.907 0.312 24.681 1.00 63.66 120 GLY A N 1
ATOM 911 C CA . GLY A 1 120 ? -18.420 0.006 23.336 1.00 63.66 120 GLY A CA 1
ATOM 912 C C . GLY A 1 120 ? -17.856 0.876 22.208 1.00 63.66 120 GLY A C 1
ATOM 913 O O . GLY A 1 120 ? -18.382 0.841 21.102 1.00 63.66 120 GLY A O 1
ATOM 914 N N . ARG A 1 121 ? -16.806 1.666 22.464 1.00 72.69 121 ARG A N 1
ATOM 915 C CA . ARG A 1 121 ? -16.106 2.419 21.415 1.00 72.69 121 ARG A CA 1
ATOM 916 C C . ARG A 1 121 ? -15.236 1.504 20.554 1.00 72.69 121 ARG A C 1
ATOM 918 O O . ARG A 1 121 ? -14.518 0.659 21.082 1.00 72.69 121 ARG A O 1
ATOM 925 N N . GLU A 1 122 ? -15.279 1.713 19.242 1.00 80.38 122 GLU A N 1
ATOM 926 C CA . GLU A 1 122 ? -14.606 0.868 18.252 1.00 80.38 122 GLU A CA 1
ATOM 927 C C . GLU A 1 122 ? -13.336 1.525 17.707 1.00 80.38 122 GLU A C 1
ATOM 929 O O . GLU A 1 122 ? -13.327 2.714 17.362 1.00 80.38 122 GLU A O 1
ATOM 934 N N . GLY A 1 123 ? -12.268 0.742 17.563 1.00 85.38 123 GLY A N 1
ATOM 935 C CA . GLY A 1 123 ? -11.076 1.170 16.851 1.00 85.38 123 GLY A CA 1
ATOM 936 C C . GLY A 1 123 ? -11.253 1.260 15.331 1.00 85.38 123 GLY A C 1
ATOM 937 O O . GLY A 1 123 ? -12.306 0.936 14.754 1.00 85.38 123 GLY A O 1
ATOM 938 N N . PRO A 1 124 ? -10.208 1.756 14.653 1.00 89.12 124 PRO A N 1
ATOM 939 C CA . PRO A 1 124 ? -10.213 1.899 13.212 1.00 89.12 124 PRO A CA 1
ATOM 940 C C . PRO A 1 124 ? -10.145 0.534 12.521 1.00 89.12 124 PRO A C 1
ATOM 942 O O . PRO A 1 124 ? -9.583 -0.421 13.048 1.00 89.12 124 PRO A O 1
ATOM 945 N N . SER A 1 125 ? -10.675 0.469 11.303 1.00 90.75 125 SER A N 1
ATOM 946 C CA . SER A 1 125 ? -10.412 -0.636 10.372 1.00 90.75 125 SER A CA 1
ATOM 947 C C . SER A 1 125 ? -9.554 -0.137 9.216 1.00 90.75 125 SER A C 1
ATOM 949 O O . SER A 1 125 ? -9.629 1.038 8.847 1.00 90.75 125 SER A O 1
ATOM 951 N N . PHE A 1 126 ? -8.752 -1.021 8.633 1.00 92.88 126 PHE A N 1
ATOM 952 C CA . PHE A 1 126 ? -7.867 -0.673 7.529 1.00 92.88 126 PHE A CA 1
ATOM 953 C C . PHE A 1 126 ? -8.041 -1.638 6.359 1.00 92.88 126 PHE A C 1
ATOM 955 O O . PHE A 1 126 ? -8.200 -2.837 6.564 1.00 92.88 126 PHE A O 1
ATOM 962 N N . ILE A 1 127 ? -7.972 -1.110 5.139 1.00 94.62 127 ILE A N 1
ATOM 963 C CA . ILE A 1 127 ? -7.889 -1.887 3.900 1.00 94.62 127 ILE A CA 1
ATOM 964 C C . ILE A 1 127 ? -6.657 -1.413 3.133 1.00 94.62 127 ILE A C 1
ATOM 966 O O . ILE A 1 127 ? -6.519 -0.219 2.861 1.00 94.62 127 ILE A O 1
ATOM 970 N N . MET A 1 128 ? -5.777 -2.351 2.787 1.00 93.81 128 MET A N 1
ATOM 971 C CA . MET A 1 128 ? -4.531 -2.087 2.064 1.00 93.81 128 MET A CA 1
ATOM 972 C C . MET A 1 128 ? -4.686 -2.524 0.616 1.00 93.81 128 MET A C 1
ATOM 974 O O . MET A 1 128 ? -4.952 -3.693 0.353 1.00 93.81 128 MET A O 1
ATOM 978 N N . LEU A 1 129 ? -4.512 -1.598 -0.324 1.00 93.38 129 LEU A N 1
ATOM 979 C CA . LEU A 1 129 ? -4.612 -1.895 -1.751 1.00 93.38 129 LEU A CA 1
ATOM 980 C C . LEU A 1 129 ? -3.229 -1.786 -2.397 1.00 93.38 129 LEU A C 1
ATOM 982 O O . LEU A 1 129 ? -2.616 -0.720 -2.370 1.00 93.38 129 LEU A O 1
ATOM 986 N N . ARG A 1 130 ? -2.729 -2.884 -2.971 1.00 91.75 130 ARG A N 1
ATOM 987 C CA . ARG A 1 130 ? -1.388 -2.983 -3.574 1.00 91.75 130 ARG A CA 1
ATOM 988 C C . ARG A 1 130 ? -1.489 -2.948 -5.103 1.00 91.75 130 ARG A C 1
ATOM 990 O O . ARG A 1 130 ? -1.383 -3.976 -5.763 1.00 91.75 130 ARG A O 1
ATOM 997 N N . PHE A 1 131 ? -1.731 -1.770 -5.674 1.00 86.44 131 PHE A N 1
ATOM 998 C CA . PHE A 1 131 ? -1.831 -1.621 -7.131 1.00 86.44 131 PHE A CA 1
ATOM 999 C C . PHE A 1 131 ? -0.467 -1.738 -7.823 1.00 86.44 131 PHE A C 1
ATOM 1001 O O . PHE A 1 131 ? 0.565 -1.338 -7.277 1.00 86.44 131 PHE A O 1
ATOM 1008 N N . SER A 1 132 ? -0.485 -2.229 -9.062 1.00 79.81 132 SER A N 1
ATOM 1009 C CA . SER A 1 132 ? 0.643 -2.216 -9.992 1.00 79.81 132 SER A CA 1
ATOM 1010 C C . SER A 1 132 ? 0.355 -1.294 -11.172 1.00 79.81 132 SER A C 1
ATOM 1012 O O . SER A 1 132 ? -0.789 -1.186 -11.605 1.00 79.81 132 SER A O 1
ATOM 1014 N N . ASN A 1 133 ? 1.405 -0.668 -11.713 1.00 77.06 133 ASN A N 1
ATOM 1015 C CA . ASN A 1 133 ? 1.414 -0.024 -13.032 1.00 77.06 133 ASN A CA 1
ATOM 1016 C C . ASN A 1 133 ? 0.144 0.784 -13.365 1.00 77.06 133 ASN A C 1
ATOM 1018 O O . ASN A 1 133 ? -0.556 0.488 -14.335 1.00 77.06 133 ASN A O 1
ATOM 1022 N N . ILE A 1 134 ? -0.160 1.786 -12.534 1.00 83.62 134 ILE A N 1
ATOM 1023 C CA . ILE A 1 134 ? -1.332 2.648 -12.718 1.00 83.62 134 ILE A CA 1
ATOM 1024 C C . ILE A 1 134 ? -1.097 3.556 -13.921 1.00 83.62 134 ILE A C 1
ATOM 1026 O O . ILE A 1 134 ? -0.186 4.381 -13.905 1.00 83.62 134 ILE A O 1
ATOM 1030 N N . VAL A 1 135 ? -1.940 3.435 -14.937 1.00 82.69 135 VAL A N 1
ATOM 1031 C CA . VAL A 1 135 ? -1.879 4.245 -16.151 1.00 82.69 135 VAL A CA 1
ATOM 1032 C C . VAL A 1 135 ? -2.944 5.331 -16.090 1.00 82.69 135 VAL A C 1
ATOM 1034 O O . VAL A 1 135 ? -4.111 5.075 -15.785 1.00 82.69 135 VAL A O 1
ATOM 1037 N N . LYS A 1 136 ? -2.517 6.558 -16.386 1.00 82.88 136 LYS A N 1
ATOM 1038 C CA . LYS A 1 136 ? -3.381 7.734 -16.481 1.00 82.88 136 LYS A CA 1
ATOM 1039 C C . LYS A 1 136 ? -4.384 7.607 -17.624 1.00 82.88 136 LYS A C 1
ATOM 1041 O O . LYS A 1 136 ? -4.042 7.074 -18.679 1.00 82.88 136 LYS A O 1
ATOM 1046 N N . ALA A 1 137 ? -5.601 8.106 -17.429 1.00 86.62 137 ALA A N 1
ATOM 1047 C CA . ALA A 1 137 ? -6.696 8.000 -18.387 1.00 86.62 137 ALA A CA 1
ATOM 1048 C C . ALA A 1 137 ? -6.313 8.611 -19.740 1.00 86.62 137 ALA A C 1
ATOM 1050 O O . ALA A 1 137 ? -6.605 8.040 -20.790 1.00 86.62 137 ALA A O 1
ATOM 1051 N N . GLU A 1 138 ? -5.564 9.718 -19.726 1.00 85.50 138 GLU A N 1
ATOM 1052 C CA . GLU A 1 138 ? -5.097 10.393 -20.940 1.00 85.50 138 GLU A CA 1
ATOM 1053 C C . GLU A 1 138 ? -4.063 9.571 -21.720 1.00 85.50 138 GLU A C 1
ATOM 1055 O O . GLU A 1 138 ? -3.847 9.818 -22.903 1.00 85.50 138 GLU A O 1
ATOM 1060 N N . LYS A 1 139 ? -3.422 8.598 -21.064 1.00 81.25 139 LYS A N 1
ATOM 1061 C CA . LYS A 1 139 ? -2.387 7.723 -21.626 1.00 81.25 139 LYS A CA 1
ATOM 1062 C C . LYS A 1 139 ? -2.866 6.291 -21.862 1.00 81.25 139 LYS A C 1
ATOM 1064 O O . LYS A 1 139 ? -2.132 5.486 -22.425 1.00 81.25 139 LYS A O 1
ATOM 1069 N N . TRP A 1 140 ? -4.095 5.954 -21.466 1.00 82.38 140 TRP A N 1
ATOM 1070 C CA . TRP A 1 140 ? -4.629 4.600 -21.623 1.00 82.38 140 TRP A CA 1
ATOM 1071 C C . TRP A 1 140 ? -4.769 4.186 -23.092 1.00 82.38 140 TRP A C 1
ATOM 1073 O O . TRP A 1 140 ? -4.529 3.031 -23.436 1.00 82.38 140 TRP A O 1
ATOM 1083 N N . GLY A 1 141 ? -5.109 5.137 -23.969 1.00 84.31 141 GLY A N 1
ATOM 1084 C CA . GLY A 1 141 ? -5.208 4.909 -25.414 1.00 84.31 141 GLY A CA 1
ATOM 1085 C C . GLY A 1 141 ? -3.879 4.556 -26.090 1.00 84.31 141 GLY A C 1
ATOM 1086 O O . GLY A 1 141 ? -3.896 3.983 -27.176 1.00 84.31 141 GLY A O 1
ATOM 1087 N N . ASP A 1 142 ? -2.746 4.834 -25.436 1.00 80.31 142 ASP A N 1
ATOM 1088 C CA . ASP A 1 142 ? -1.404 4.518 -25.939 1.00 80.31 142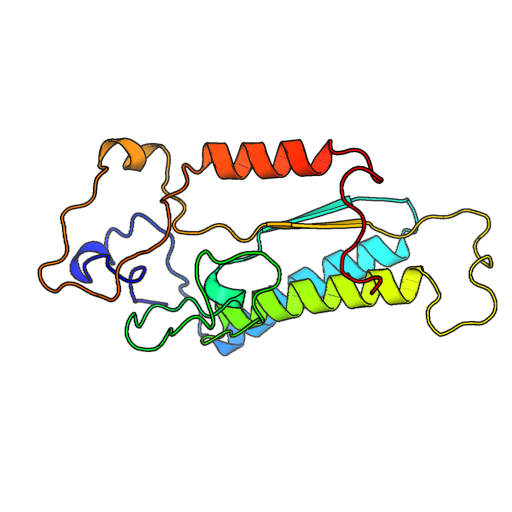 ASP A CA 1
ATOM 1089 C C . ASP A 1 142 ? -1.016 3.043 -25.682 1.00 80.31 142 ASP A C 1
ATOM 1091 O O . ASP A 1 142 ? 0.085 2.609 -26.031 1.00 80.31 142 ASP A O 1
ATOM 1095 N N . MET A 1 143 ? -1.905 2.253 -25.062 1.00 76.81 143 MET A N 1
ATOM 1096 C CA . MET A 1 143 ? -1.691 0.836 -24.768 1.00 76.81 143 MET A CA 1
ATOM 1097 C C . MET A 1 143 ? -2.111 -0.084 -25.938 1.00 76.81 143 MET A C 1
ATOM 1099 O O . MET A 1 143 ? -3.120 0.170 -26.595 1.00 76.81 143 MET A O 1
ATOM 1103 N N . PRO A 1 144 ? -1.405 -1.211 -26.173 1.00 74.75 144 PRO A N 1
ATOM 1104 C CA . PRO A 1 144 ? -0.268 -1.702 -25.398 1.00 74.75 144 PRO A CA 1
ATOM 1105 C C . PRO A 1 144 ? 1.007 -0.904 -25.686 1.00 74.75 144 PRO A C 1
ATOM 1107 O O . PRO A 1 144 ? 1.308 -0.599 -26.840 1.00 74.75 144 PRO A O 1
ATOM 1110 N N . CYS A 1 145 ? 1.793 -0.628 -24.643 1.00 67.00 145 CYS A N 1
ATOM 1111 C CA . CYS A 1 145 ? 3.098 -0.012 -24.835 1.00 67.00 145 CYS A CA 1
ATOM 1112 C C . CYS A 1 145 ? 3.988 -0.910 -25.726 1.00 67.00 145 CYS A C 1
ATOM 1114 O O . CYS A 1 145 ? 3.903 -2.145 -25.649 1.00 67.00 145 CYS A O 1
ATOM 1116 N N . PRO A 1 146 ? 4.857 -0.331 -26.573 1.00 66.94 146 PRO A N 1
ATOM 1117 C CA . PRO A 1 146 ? 5.808 -1.080 -27.378 1.00 66.94 146 PRO A CA 1
ATOM 1118 C C . PRO A 1 146 ? 6.641 -2.028 -26.519 1.00 66.94 146 PRO A C 1
ATOM 1120 O O . PRO A 1 146 ? 7.049 -1.699 -25.405 1.00 66.94 146 PRO A O 1
ATOM 1123 N N . LYS A 1 147 ? 6.906 -3.224 -27.051 1.00 64.12 147 LYS A N 1
ATOM 1124 C CA . LYS A 1 147 ? 7.740 -4.211 -26.361 1.00 64.12 147 LYS A CA 1
ATOM 1125 C C . LYS A 1 147 ? 9.160 -3.653 -26.203 1.00 64.12 147 LYS A C 1
ATOM 1127 O O . LYS A 1 147 ? 9.727 -3.211 -27.206 1.00 64.12 147 LYS A O 1
ATOM 1132 N N . PRO A 1 148 ? 9.761 -3.714 -25.004 1.00 62.22 148 PRO A N 1
ATOM 1133 C CA . PRO A 1 148 ? 11.144 -3.295 -24.826 1.00 62.22 148 PRO A CA 1
ATOM 1134 C C . PRO A 1 148 ? 12.079 -4.156 -25.687 1.00 62.22 148 PRO A C 1
ATOM 1136 O O . PRO A 1 148 ? 11.868 -5.360 -25.850 1.00 62.22 148 PRO A O 1
ATOM 1139 N N . ALA A 1 149 ? 13.139 -3.543 -26.224 1.00 62.75 149 ALA A N 1
ATOM 1140 C CA . ALA A 1 149 ? 14.097 -4.208 -27.116 1.00 62.75 149 ALA A CA 1
ATOM 1141 C C . ALA A 1 149 ? 14.846 -5.380 -26.451 1.00 62.75 149 ALA A C 1
ATOM 1143 O O . ALA A 1 149 ? 15.312 -6.292 -27.133 1.00 62.75 149 ALA A O 1
ATOM 1144 N N . LYS A 1 150 ? 14.957 -5.365 -25.117 1.00 58.72 150 LYS A N 1
ATOM 1145 C CA . LYS A 1 150 ? 15.440 -6.489 -24.312 1.00 58.72 150 LYS A CA 1
ATOM 1146 C C . LYS A 1 150 ? 14.279 -7.010 -23.464 1.00 58.72 150 LYS A C 1
ATOM 1148 O O . LYS A 1 150 ? 13.709 -6.216 -22.714 1.00 58.72 150 LYS A O 1
ATOM 1153 N N . PRO A 1 151 ? 13.933 -8.306 -23.547 1.00 55.69 151 PRO A N 1
ATOM 1154 C CA . PRO A 1 151 ? 12.943 -8.886 -22.656 1.00 55.69 151 PRO A CA 1
ATOM 1155 C C . PRO A 1 151 ? 13.493 -8.826 -21.232 1.00 55.69 151 PRO A C 1
ATOM 1157 O O . PRO A 1 151 ? 14.457 -9.505 -20.886 1.00 55.69 151 PRO A O 1
ATOM 1160 N N . VAL A 1 152 ? 12.909 -7.952 -20.425 1.00 60.34 152 VAL A N 1
ATOM 1161 C CA . VAL A 1 152 ? 13.080 -7.977 -18.975 1.00 60.34 152 VAL A CA 1
ATOM 1162 C C . VAL A 1 152 ? 12.233 -9.110 -18.401 1.00 60.34 152 VAL A C 1
ATOM 1164 O O . VAL A 1 152 ? 11.325 -9.587 -19.090 1.00 60.34 152 VAL A O 1
ATOM 1167 N N . THR A 1 153 ? 12.511 -9.531 -17.159 1.00 56.19 153 THR A N 1
ATOM 1168 C CA . THR A 1 153 ? 11.605 -10.392 -16.381 1.00 56.19 153 THR A CA 1
ATOM 1169 C C . THR A 1 153 ? 10.187 -9.918 -16.655 1.00 56.19 153 THR A C 1
ATOM 1171 O O . THR A 1 153 ? 9.933 -8.725 -16.456 1.00 56.19 153 THR A O 1
ATOM 1174 N N . PRO A 1 154 ? 9.324 -10.769 -17.246 1.00 53.25 154 PRO A N 1
ATOM 1175 C CA . PRO A 1 154 ? 8.062 -10.308 -17.783 1.00 53.25 154 PRO A CA 1
ATOM 1176 C C . PRO A 1 154 ? 7.372 -9.521 -16.683 1.00 53.25 154 PRO A C 1
ATOM 1178 O O . PRO A 1 154 ? 7.333 -9.963 -15.535 1.00 53.25 154 PRO A O 1
ATOM 1181 N N . LEU A 1 155 ? 6.887 -8.331 -17.023 1.00 56.16 155 LEU A N 1
ATOM 1182 C CA . LEU A 1 155 ? 5.829 -7.676 -16.276 1.00 56.16 155 LEU A CA 1
ATOM 1183 C C . LEU A 1 155 ? 4.689 -8.700 -16.183 1.00 56.16 155 LEU A C 1
ATOM 1185 O O . LEU A 1 155 ? 3.799 -8.737 -17.022 1.00 56.16 155 LEU A O 1
ATOM 1189 N N . MET A 1 156 ? 4.746 -9.603 -15.205 1.00 55.12 156 MET A N 1
ATOM 1190 C CA . MET A 1 156 ? 3.734 -10.621 -14.923 1.00 55.12 156 MET A CA 1
ATOM 1191 C C . MET A 1 156 ? 2.456 -9.988 -14.342 1.00 55.12 156 MET A C 1
ATOM 1193 O O . MET A 1 156 ? 1.688 -10.656 -13.661 1.00 55.12 156 MET A O 1
ATOM 1197 N N . TRP A 1 157 ? 2.238 -8.689 -14.565 1.00 60.69 157 TRP A N 1
ATOM 1198 C CA . TRP A 1 157 ? 1.315 -7.870 -13.794 1.00 60.69 157 TRP A CA 1
ATOM 1199 C C . TRP A 1 157 ? 0.579 -6.900 -14.703 1.00 60.69 157 TRP A C 1
ATOM 1201 O O . TRP A 1 157 ? 1.185 -6.212 -15.527 1.00 60.69 157 TRP A O 1
ATOM 1211 N N . GLY A 1 158 ? -0.740 -6.859 -14.527 1.00 69.81 158 GLY A N 1
ATOM 1212 C CA . GLY A 1 158 ? -1.632 -6.004 -15.291 1.00 69.81 158 GLY A CA 1
ATOM 1213 C C . GLY A 1 158 ? -1.332 -4.522 -15.084 1.00 69.81 158 GLY A C 1
ATOM 1214 O O . GLY A 1 158 ? -0.928 -4.079 -14.005 1.00 69.81 158 GLY A O 1
ATOM 1215 N N . TYR A 1 159 ? -1.549 -3.755 -16.144 1.00 78.31 159 TYR A N 1
ATOM 1216 C CA . TYR A 1 159 ? -1.730 -2.316 -16.040 1.00 78.31 159 TYR A CA 1
ATOM 1217 C C . TYR A 1 159 ? -3.123 -2.056 -15.476 1.00 78.31 159 TYR A C 1
ATOM 1219 O O . TYR A 1 159 ? -4.080 -2.730 -15.861 1.00 78.31 159 TYR A O 1
ATOM 1227 N N . CYS A 1 160 ? -3.231 -1.095 -14.566 1.00 84.75 160 CYS A N 1
ATOM 1228 C CA . CYS A 1 160 ? -4.502 -0.707 -13.968 1.00 84.75 160 CYS A CA 1
ATOM 1229 C C . CYS A 1 160 ? -4.875 0.691 -14.458 1.00 84.75 160 CYS A C 1
ATOM 1231 O O . CYS A 1 160 ? -4.032 1.591 -14.432 1.00 84.75 160 CYS A O 1
ATOM 1233 N N . HIS A 1 161 ? -6.110 0.883 -14.923 1.00 88.62 161 HIS A N 1
ATOM 1234 C CA . HIS A 1 161 ? -6.586 2.214 -15.281 1.00 88.62 161 HIS A CA 1
ATOM 1235 C C . HIS A 1 161 ? -6.776 3.029 -13.994 1.00 88.62 161 HIS A C 1
ATOM 1237 O O . HIS A 1 161 ? -7.286 2.515 -13.001 1.00 88.62 161 HIS A O 1
ATOM 1243 N N . GLU A 1 162 ? -6.405 4.310 -13.970 1.00 89.31 162 GLU A N 1
ATOM 1244 C CA . GLU A 1 162 ? -6.500 5.098 -12.730 1.00 89.31 162 GLU A CA 1
ATOM 1245 C C . GLU A 1 162 ? -7.928 5.208 -12.163 1.00 89.31 162 GLU A C 1
ATOM 1247 O O . GLU A 1 162 ? -8.113 5.242 -10.950 1.00 89.31 162 GLU A O 1
ATOM 1252 N N . HIS A 1 163 ? -8.951 5.211 -13.020 1.00 92.69 163 HIS A N 1
ATOM 1253 C CA . HIS A 1 163 ? -10.349 5.138 -12.577 1.00 92.69 163 HIS A CA 1
ATOM 1254 C C . HIS A 1 163 ? -10.679 3.832 -11.845 1.00 92.69 163 HIS A C 1
ATOM 1256 O O . HIS A 1 163 ? -11.430 3.886 -10.876 1.00 92.69 163 HIS A O 1
ATOM 1262 N N . ASP A 1 164 ? -10.091 2.698 -12.234 1.00 93.19 164 ASP A N 1
ATOM 1263 C CA . ASP A 1 164 ? -10.296 1.424 -11.532 1.00 93.19 164 ASP A CA 1
ATOM 1264 C C . ASP A 1 164 ? -9.678 1.487 -10.131 1.00 93.19 164 ASP A C 1
ATOM 1266 O O . ASP A 1 164 ? -10.253 0.995 -9.161 1.00 93.19 164 ASP A O 1
ATOM 1270 N N . VAL A 1 165 ? -8.528 2.160 -10.000 1.00 92.50 165 VAL A N 1
ATOM 1271 C CA . VAL A 1 165 ? -7.904 2.441 -8.699 1.00 92.50 165 VAL A CA 1
ATOM 1272 C C . VAL A 1 165 ? -8.845 3.271 -7.832 1.00 92.50 165 VAL A C 1
ATOM 1274 O O . VAL A 1 165 ? -9.068 2.929 -6.670 1.00 92.50 165 VAL A O 1
ATOM 1277 N N . VAL A 1 166 ? -9.408 4.354 -8.373 1.00 93.88 166 VAL A N 1
ATOM 1278 C CA . VAL A 1 166 ? -10.350 5.218 -7.644 1.00 93.88 166 VAL A CA 1
ATOM 1279 C C . VAL A 1 166 ? -11.607 4.445 -7.252 1.00 93.88 166 VAL A C 1
ATOM 1281 O O . VAL A 1 166 ? -12.009 4.501 -6.089 1.00 93.88 166 VAL A O 1
ATOM 1284 N N . GLU A 1 167 ? -12.201 3.689 -8.177 1.00 96.19 167 GLU A N 1
ATOM 1285 C CA . GLU A 1 167 ? -13.379 2.874 -7.889 1.00 96.19 167 GLU A CA 1
ATOM 1286 C C . GLU A 1 167 ? -13.080 1.866 -6.780 1.00 96.19 167 GLU A C 1
ATOM 1288 O O . GLU A 1 167 ? -13.835 1.788 -5.815 1.00 96.19 167 GLU A O 1
ATOM 1293 N N . ALA A 1 168 ? -11.952 1.159 -6.842 1.00 95.12 168 ALA A N 1
ATOM 1294 C CA . ALA A 1 168 ? -11.558 0.218 -5.802 1.00 95.12 168 ALA A CA 1
ATOM 1295 C C . ALA A 1 168 ? -11.434 0.882 -4.417 1.00 95.12 168 ALA A C 1
ATOM 1297 O O . ALA A 1 168 ? -11.859 0.291 -3.424 1.00 95.12 168 ALA A O 1
ATOM 1298 N N . HIS A 1 169 ? -10.936 2.123 -4.330 1.00 96.00 169 HIS A N 1
ATOM 1299 C CA . HIS A 1 169 ? -10.902 2.857 -3.058 1.00 96.00 169 HIS A CA 1
ATOM 1300 C C . HIS A 1 169 ? -12.305 3.195 -2.540 1.00 96.00 169 HIS A C 1
ATOM 1302 O O . HIS A 1 169 ? -12.572 3.021 -1.351 1.00 96.00 169 HIS A O 1
ATOM 1308 N N . LEU A 1 170 ? -13.204 3.653 -3.415 1.00 96.38 170 LEU A N 1
ATOM 1309 C CA . LEU A 1 170 ? -14.587 3.968 -3.048 1.00 96.38 170 LEU A CA 1
ATOM 1310 C C . LEU A 1 170 ? -15.335 2.713 -2.589 1.00 96.38 170 LEU A C 1
ATOM 1312 O O . LEU A 1 170 ? -15.915 2.694 -1.508 1.00 96.38 170 LEU A O 1
ATOM 1316 N N . ARG A 1 171 ? -15.232 1.623 -3.354 1.00 95.50 171 ARG A N 1
ATOM 1317 C CA . ARG A 1 171 ? -15.830 0.332 -2.996 1.00 95.50 171 ARG A CA 1
ATOM 1318 C C . ARG A 1 171 ? -15.302 -0.177 -1.660 1.00 95.50 171 ARG A C 1
ATOM 1320 O O . ARG A 1 171 ? -16.085 -0.647 -0.844 1.00 95.50 171 ARG A O 1
ATOM 1327 N N . ALA A 1 172 ? -14.000 -0.047 -1.408 1.00 94.38 172 ALA A N 1
ATOM 1328 C CA . ALA A 1 172 ? -13.390 -0.440 -0.142 1.00 94.38 172 ALA A CA 1
ATOM 1329 C C . ALA A 1 172 ? -13.918 0.375 1.055 1.00 94.38 172 ALA A C 1
ATOM 1331 O O . ALA A 1 172 ? -14.070 -0.166 2.153 1.00 94.38 172 ALA A O 1
ATOM 1332 N N . LEU A 1 173 ? -14.245 1.657 0.868 1.00 93.50 173 LEU A N 1
ATOM 1333 C CA . LEU A 1 173 ? -14.892 2.457 1.913 1.00 93.50 173 LEU A CA 1
ATOM 1334 C C . LEU A 1 173 ? -16.299 1.939 2.234 1.00 93.50 173 LEU A C 1
ATOM 1336 O O . LEU A 1 173 ? -16.645 1.862 3.412 1.00 93.50 173 LEU A O 1
ATOM 1340 N N . ASP A 1 174 ? -17.048 1.514 1.217 1.00 92.31 174 ASP A N 1
ATOM 1341 C CA . ASP A 1 174 ? -18.443 1.072 1.341 1.00 92.31 174 ASP A CA 1
ATOM 1342 C C . ASP A 1 174 ? -18.612 -0.394 1.778 1.00 92.31 174 ASP A C 1
ATOM 1344 O O . ASP A 1 174 ? -19.724 -0.817 2.102 1.00 92.31 174 ASP A O 1
ATOM 1348 N N . LEU A 1 175 ? -17.538 -1.194 1.801 1.00 90.94 175 LEU A N 1
ATOM 1349 C CA . LEU A 1 175 ? -17.622 -2.598 2.214 1.00 90.94 175 LEU A CA 1
ATOM 1350 C C . LEU A 1 175 ? -18.187 -2.735 3.644 1.00 90.94 175 LEU A C 1
ATOM 1352 O O . LEU A 1 175 ? -17.768 -2.004 4.547 1.00 90.94 175 LEU A O 1
ATOM 1356 N N . PRO A 1 176 ? -19.062 -3.713 3.924 1.00 87.50 176 PRO A N 1
ATOM 1357 C CA . PRO A 1 176 ? -19.419 -4.040 5.302 1.00 87.50 176 PRO A CA 1
ATOM 1358 C C . PRO A 1 176 ? -18.165 -4.326 6.149 1.00 87.50 176 PRO A C 1
ATOM 1360 O O . PRO A 1 176 ? -17.154 -4.811 5.635 1.00 87.50 176 PRO A O 1
ATOM 1363 N N . ARG A 1 177 ? -18.179 -3.979 7.443 1.00 76.94 177 ARG A N 1
ATOM 1364 C CA . ARG A 1 177 ? -17.018 -4.184 8.341 1.00 76.94 177 ARG A CA 1
ATOM 1365 C C . ARG A 1 177 ? -16.625 -5.655 8.487 1.00 76.94 177 ARG A C 1
ATOM 1367 O O . ARG A 1 177 ? -15.448 -5.947 8.637 1.00 76.94 177 ARG A O 1
ATOM 1374 N N . ASP A 1 178 ? -17.596 -6.545 8.384 1.00 77.88 178 ASP A N 1
ATOM 1375 C CA . ASP A 1 178 ? -17.491 -7.998 8.484 1.00 77.88 178 ASP A CA 1
ATOM 1376 C C . ASP A 1 178 ? -17.218 -8.702 7.143 1.00 77.88 178 ASP A C 1
ATOM 1378 O O . ASP A 1 178 ? -16.879 -9.882 7.137 1.00 77.88 178 ASP A O 1
ATOM 1382 N N . ALA A 1 179 ? -17.321 -8.000 6.007 1.00 74.75 179 ALA A N 1
ATOM 1383 C CA . ALA A 1 179 ? -17.157 -8.607 4.682 1.00 74.75 179 ALA A CA 1
ATOM 1384 C C . ALA A 1 179 ? -15.732 -9.118 4.408 1.00 74.75 179 ALA A C 1
ATOM 1386 O O . ALA A 1 179 ? -15.552 -10.023 3.596 1.00 74.75 179 ALA A O 1
ATOM 1387 N N . MET A 1 180 ? -14.728 -8.527 5.060 1.00 69.19 180 MET A N 1
ATOM 1388 C CA . MET A 1 180 ? -13.319 -8.903 4.944 1.00 69.19 180 MET A CA 1
ATOM 1389 C C . MET A 1 180 ? -12.705 -8.913 6.350 1.00 69.19 180 MET A C 1
ATOM 1391 O O . MET A 1 180 ? -12.277 -7.854 6.821 1.00 69.19 180 MET A O 1
ATOM 1395 N N . PRO A 1 181 ? -12.695 -10.062 7.052 1.00 65.81 181 PRO A N 1
ATOM 1396 C CA . PRO A 1 181 ? -12.104 -10.141 8.381 1.00 65.81 181 PRO A CA 1
ATOM 1397 C C . PRO A 1 181 ? -10.617 -9.781 8.328 1.00 65.81 181 PRO A C 1
ATOM 1399 O O . PRO A 1 181 ? -9.918 -10.050 7.346 1.00 65.81 181 PRO A O 1
ATOM 1402 N N . SER A 1 182 ? -10.136 -9.145 9.394 1.00 67.00 182 SER A N 1
ATOM 1403 C CA . SER A 1 182 ? -8.747 -8.713 9.499 1.00 67.00 182 SER A CA 1
ATOM 1404 C C . SER A 1 182 ? -7.810 -9.922 9.446 1.00 67.00 182 SER A C 1
ATOM 1406 O O . SER A 1 182 ? -7.845 -10.784 10.320 1.00 67.00 182 SER A O 1
ATOM 1408 N N . ARG A 1 183 ? -6.904 -9.961 8.461 1.00 67.00 183 ARG A N 1
ATOM 1409 C CA . ARG A 1 183 ? -5.825 -10.968 8.419 1.00 67.00 183 ARG A CA 1
ATOM 1410 C C . ARG A 1 183 ? -4.747 -10.735 9.490 1.00 67.00 183 ARG A C 1
ATOM 1412 O O . ARG A 1 183 ? -3.852 -11.550 9.646 1.00 67.00 183 ARG A O 1
ATOM 1419 N N . CYS A 1 184 ? -4.811 -9.627 10.234 1.00 56.56 184 CYS A N 1
ATOM 1420 C CA . CYS A 1 184 ? -3.872 -9.319 11.317 1.00 56.56 184 CYS A CA 1
ATOM 1421 C C . CYS A 1 184 ? -4.274 -9.930 12.673 1.00 56.56 184 CYS A C 1
ATOM 1423 O O . CYS A 1 184 ? -3.624 -9.629 13.676 1.00 56.56 184 CYS A O 1
ATOM 1425 N N . GLU A 1 185 ? -5.348 -10.724 12.710 1.00 47.88 185 GLU A N 1
ATOM 1426 C CA . GLU A 1 185 ? -5.885 -11.382 13.912 1.00 47.88 185 GLU A CA 1
ATOM 1427 C C . GLU A 1 185 ? -5.434 -12.847 14.078 1.00 47.88 185 GLU A C 1
ATOM 1429 O O . GLU A 1 185 ? -5.783 -13.468 15.081 1.00 47.88 185 GLU A O 1
ATOM 1434 N N . SER A 1 186 ? -4.647 -13.390 13.137 1.00 39.56 186 SER A N 1
ATOM 1435 C CA . SER A 1 186 ? -4.078 -14.750 13.179 1.00 39.56 186 SER A CA 1
ATOM 1436 C C . SER A 1 186 ? -2.598 -14.776 13.540 1.00 39.56 186 SER A C 1
ATOM 1438 O O . SER A 1 186 ? -1.854 -13.978 12.923 1.00 39.56 186 SER A O 1
#

Secondary structure (DSSP, 8-state):
--SPSTTS-GGGGGG-SS----S-HHHHHHHHHHHHHHHHHHHHHH-B--EEEEEEEGGGGT--S-TTT---SSSS--TTSPP---SHHHHHHHHHHHHHHHHHHHHTTTT-S-TT-STT-B--EEEEEEE-SEEPHHHHTTPSPPPPSS--S---S--EEHHHHHHHHHHHHHS-TTSS--GGG-

Sequence (186 aa):
SAFPPPGVDPAWSSEALIGLEQVPGLELLRENLLGTCSLFEALARRRDGRRVVFSSSLFAMGYCHDPSAFAPRYLPLDEDHPPLPLDYYGLSKAMGEDFAGMLVRADSGLGREGAHRDGGREGPSFIMLRFSNIVKAEKWGDMPCPKPAKPVTPLMWGYCHEHDVVEAHLRALDLPRDAMPSRCES

Organism: Alexandrium catenella (NCBI:txid2925)

Radius of gyration: 18.56 Å; chains: 1; bounding box: 36×31×58 Å

pLDDT: mean 78.03, std 17.02, range [39.56, 97.19]